Protein AF-A0A2W4J401-F1 (afdb_monomer_lite)

Sequence (185 aa):
MSTYTAEQIIRIGGKEWRKGDRHRVYINRHVLQRLLGLEIQYYHTGNIRHAELRGQHISNSEARRILGSEIFWEDGELHILTASHWHRQDIIDAINAAIAATEPQQGGDASDATEHGPVEQAAAPQQTATAEMAISRLVSLRQAGRTAREIAAMIGCAVSTVYRWLRGQHRPSARYAAIITAITA

pLDDT: mean 82.27, std 16.89, range [32.91, 95.81]

Structure (mmCIF, N/CA/C/O backbone):
data_AF-A0A2W4J401-F1
#
_entry.id   AF-A0A2W4J401-F1
#
loop_
_atom_site.group_PDB
_atom_site.id
_atom_site.type_symbol
_atom_site.label_atom_id
_atom_site.label_alt_id
_atom_site.label_comp_id
_atom_site.label_asym_id
_atom_site.label_entity_id
_atom_site.label_seq_id
_atom_site.pdbx_PDB_ins_code
_atom_site.Cartn_x
_atom_site.Cartn_y
_atom_site.Cartn_z
_atom_site.occupancy
_atom_site.B_iso_or_equiv
_atom_site.auth_seq_id
_atom_site.auth_comp_id
_atom_site.auth_asym_id
_atom_site.auth_atom_id
_atom_site.pdbx_PDB_model_num
ATOM 1 N N . MET A 1 1 ? 1.079 -7.558 18.193 1.00 46.69 1 MET A N 1
ATOM 2 C CA . MET A 1 1 ? 0.040 -7.260 17.188 1.00 46.69 1 MET A CA 1
ATOM 3 C C . MET A 1 1 ? -0.547 -5.923 17.579 1.00 46.69 1 MET A C 1
ATOM 5 O O . MET A 1 1 ? -0.832 -5.754 18.756 1.00 46.69 1 MET A O 1
ATOM 9 N N . SER A 1 2 ? -0.603 -4.958 16.663 1.00 59.44 2 SER A N 1
ATOM 10 C CA . SER A 1 2 ? -1.240 -3.671 16.948 1.00 59.44 2 SER A CA 1
ATOM 11 C C . SER A 1 2 ? -2.741 -3.908 17.060 1.00 59.44 2 SER A C 1
ATOM 13 O O . SER A 1 2 ? -3.359 -4.339 16.090 1.00 59.44 2 SER A O 1
ATOM 15 N N . THR A 1 3 ? -3.298 -3.713 18.249 1.00 81.50 3 THR A N 1
ATOM 16 C CA . THR A 1 3 ? -4.739 -3.813 18.479 1.00 81.50 3 THR A CA 1
ATOM 17 C C . THR A 1 3 ? -5.378 -2.510 18.013 1.00 81.50 3 THR A C 1
ATOM 19 O O . THR A 1 3 ? -4.980 -1.442 18.474 1.00 81.50 3 THR A O 1
ATOM 22 N N . TYR A 1 4 ? -6.341 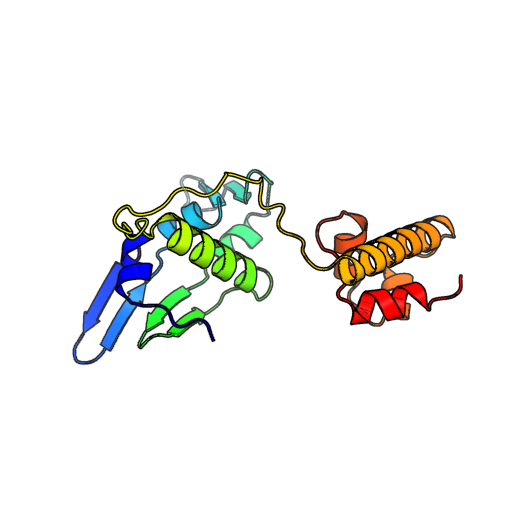-2.590 17.098 1.00 87.56 4 TYR A N 1
ATOM 23 C CA . TYR A 1 4 ? -7.078 -1.426 16.597 1.00 87.56 4 TYR A CA 1
ATOM 24 C C . TYR A 1 4 ? -8.493 -1.431 17.172 1.00 87.56 4 TYR A C 1
ATOM 26 O O . TYR A 1 4 ? -9.079 -2.503 17.337 1.00 87.56 4 TYR A O 1
ATOM 34 N N . THR A 1 5 ? -9.075 -0.261 17.433 1.00 91.44 5 THR A N 1
ATOM 35 C CA . THR A 1 5 ? -10.500 -0.152 17.786 1.00 91.44 5 THR A CA 1
ATOM 36 C C . THR A 1 5 ? -11.354 0.143 16.555 1.00 91.44 5 THR A C 1
ATOM 38 O O . THR A 1 5 ? -10.879 0.728 15.576 1.00 91.44 5 THR A O 1
ATOM 41 N N . ALA A 1 6 ? -12.637 -0.225 16.601 1.00 90.12 6 ALA A N 1
ATOM 42 C CA . ALA A 1 6 ? -13.584 0.093 15.534 1.00 90.12 6 ALA A CA 1
ATOM 43 C C . ALA A 1 6 ? -13.644 1.605 15.270 1.00 90.12 6 ALA A C 1
ATOM 45 O O . ALA A 1 6 ? -13.636 2.044 14.122 1.00 90.12 6 ALA A O 1
ATOM 46 N N . GLU A 1 7 ? -13.644 2.408 16.335 1.00 90.75 7 GLU A N 1
ATOM 47 C CA . GLU A 1 7 ? -13.746 3.866 16.282 1.00 90.75 7 GLU A CA 1
ATOM 48 C C . GLU A 1 7 ? -12.552 4.492 15.563 1.00 90.75 7 GLU A C 1
ATOM 50 O O . GLU A 1 7 ? -12.738 5.434 14.793 1.00 90.75 7 GLU A O 1
ATOM 55 N N . GLN A 1 8 ? -11.339 3.964 15.769 1.00 92.12 8 GLN A N 1
ATOM 56 C CA . GLN A 1 8 ? -10.145 4.417 15.049 1.00 92.12 8 GLN A CA 1
ATOM 57 C C . GLN A 1 8 ? -10.308 4.200 13.539 1.00 92.12 8 GLN A C 1
ATOM 59 O O . GLN A 1 8 ? -10.056 5.109 12.746 1.00 92.12 8 GLN A O 1
ATOM 64 N N . ILE A 1 9 ? -10.799 3.024 13.135 1.00 92.38 9 ILE A N 1
ATOM 65 C CA . ILE A 1 9 ? -10.999 2.690 11.719 1.00 92.38 9 ILE A CA 1
ATOM 66 C C . ILE A 1 9 ? -12.161 3.490 11.111 1.00 92.38 9 ILE A C 1
ATOM 68 O O . ILE A 1 9 ? -12.077 3.934 9.965 1.00 92.38 9 ILE A O 1
ATOM 72 N N . ILE A 1 10 ? -13.228 3.744 11.870 1.00 92.81 10 ILE A N 1
ATOM 73 C CA . ILE A 1 10 ? -14.333 4.614 11.441 1.00 92.81 10 ILE A CA 1
ATOM 74 C C . ILE A 1 10 ? -13.830 6.050 11.235 1.00 92.81 10 ILE A C 1
ATOM 76 O O . ILE A 1 10 ? -14.149 6.675 10.223 1.00 92.81 10 ILE A O 1
ATOM 80 N N . ARG A 1 11 ? -12.983 6.563 12.137 1.00 92.56 11 ARG A N 1
ATOM 81 C CA . ARG A 1 11 ? -12.471 7.942 12.090 1.00 92.56 11 ARG A CA 1
ATOM 82 C C . ARG A 1 11 ? -11.638 8.238 10.844 1.00 92.56 11 ARG A C 1
ATOM 84 O O . ARG A 1 11 ? -11.768 9.316 10.270 1.00 92.56 11 ARG A O 1
ATOM 91 N N . ILE A 1 12 ? -10.851 7.274 10.368 1.00 91.12 12 ILE A N 1
ATOM 92 C CA . ILE A 1 12 ? -10.093 7.410 9.109 1.00 91.12 12 ILE A CA 1
ATOM 93 C C . ILE A 1 12 ? -10.980 7.285 7.849 1.00 91.12 12 ILE A C 1
ATOM 95 O O . ILE A 1 12 ? -10.508 7.445 6.717 1.00 91.12 12 ILE A O 1
ATOM 99 N N . GLY A 1 13 ? -12.282 7.043 8.027 1.00 91.19 13 GLY A N 1
ATOM 100 C CA . GLY A 1 13 ? -13.291 6.963 6.971 1.00 91.19 13 GLY A CA 1
ATOM 101 C C . GLY A 1 13 ? -13.807 5.552 6.692 1.00 91.19 13 GLY A C 1
ATOM 102 O O . GLY A 1 13 ? -14.441 5.339 5.658 1.00 91.19 13 GLY A O 1
ATOM 103 N N . GLY A 1 14 ? -13.524 4.583 7.563 1.00 92.12 14 GLY A N 1
ATOM 104 C CA . GLY A 1 14 ? -14.064 3.233 7.464 1.00 92.12 14 GLY A CA 1
ATOM 105 C C . GLY A 1 14 ? -15.592 3.214 7.533 1.00 92.12 14 GLY A C 1
ATOM 106 O O . GLY A 1 14 ? -16.217 4.017 8.225 1.00 92.12 14 GLY A O 1
ATOM 107 N N . LYS A 1 15 ? -16.210 2.289 6.797 1.00 93.81 15 LYS A N 1
ATOM 108 C CA . LYS A 1 15 ? -17.660 2.092 6.791 1.00 93.81 15 LYS A CA 1
ATOM 109 C C . LYS A 1 15 ? -18.026 0.930 7.701 1.00 93.81 15 LYS A C 1
ATOM 111 O O . LYS A 1 15 ? -17.679 -0.215 7.412 1.00 93.81 15 LYS A O 1
ATOM 116 N N . GLU A 1 16 ? -18.748 1.242 8.767 1.00 94.94 16 GLU A N 1
ATOM 117 C CA . GLU A 1 16 ? -19.262 0.254 9.706 1.00 94.94 16 GLU A CA 1
ATOM 118 C C . GLU A 1 16 ? -20.328 -0.633 9.045 1.00 94.94 16 GLU A C 1
ATOM 120 O O . GLU A 1 16 ? -21.174 -0.185 8.263 1.00 94.94 16 GLU A O 1
ATOM 125 N N . TRP A 1 17 ? -20.274 -1.917 9.371 1.00 95.81 17 TRP A N 1
ATOM 126 C CA . TRP A 1 17 ? -21.255 -2.923 9.023 1.00 95.81 17 TRP A CA 1
ATOM 127 C C . TRP A 1 17 ? -21.518 -3.796 10.247 1.00 95.81 17 TRP A C 1
ATOM 129 O O . TRP A 1 17 ? -20.597 -4.362 10.839 1.00 95.81 17 TRP A O 1
ATOM 139 N N . ARG A 1 18 ? -22.793 -3.932 10.611 1.00 93.25 18 ARG A N 1
ATOM 140 C CA . ARG A 1 18 ? -23.232 -4.758 11.737 1.00 93.25 18 ARG A CA 1
ATOM 141 C C . ARG A 1 18 ? -24.335 -5.692 11.279 1.00 93.25 18 ARG A C 1
ATOM 143 O O . ARG A 1 18 ? -25.285 -5.257 10.626 1.00 93.25 18 ARG A O 1
ATOM 150 N N . LYS A 1 19 ? -24.214 -6.974 11.616 1.00 92.94 19 LYS A N 1
ATOM 151 C CA . LYS A 1 19 ? -25.266 -7.969 11.375 1.00 92.94 19 LYS A CA 1
ATOM 152 C C . LYS A 1 19 ? -25.170 -9.092 12.401 1.00 92.94 19 LYS A C 1
ATOM 154 O O . LYS A 1 19 ? -24.199 -9.847 12.394 1.00 92.94 19 LYS A O 1
ATOM 159 N N . GLY A 1 20 ? -26.208 -9.232 13.226 1.00 91.62 20 GLY A N 1
ATOM 160 C CA . GLY A 1 20 ? -26.191 -10.163 14.356 1.00 91.62 20 GLY A CA 1
ATOM 161 C C . GLY A 1 20 ? -25.026 -9.838 15.290 1.00 91.62 20 GLY A C 1
ATOM 162 O O . GLY A 1 20 ? -24.820 -8.670 15.612 1.00 91.62 20 GLY A O 1
ATOM 163 N N . ASP A 1 21 ? -24.230 -10.852 15.620 1.00 90.50 21 ASP A N 1
ATOM 164 C CA . ASP A 1 21 ? -23.070 -10.727 16.514 1.00 90.50 21 ASP A CA 1
ATOM 165 C C . ASP A 1 21 ? -21.792 -10.245 15.812 1.00 90.50 21 ASP A C 1
ATOM 167 O O . ASP A 1 21 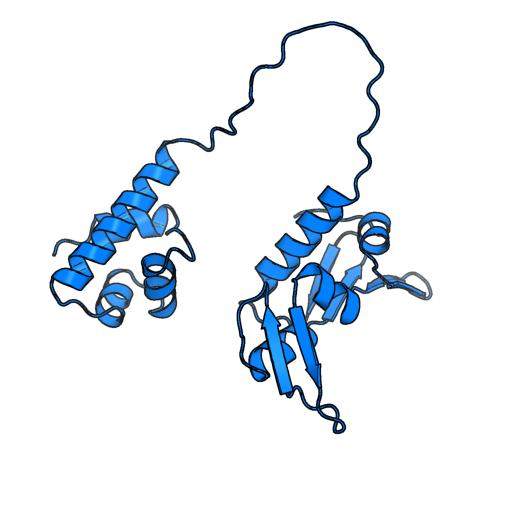? -20.756 -10.093 16.449 1.00 90.50 21 ASP A O 1
ATOM 171 N N . ARG A 1 22 ? -21.835 -10.003 14.493 1.00 89.25 22 ARG A N 1
ATOM 172 C CA . ARG A 1 22 ? -20.659 -9.553 13.739 1.00 89.25 22 ARG A CA 1
ATOM 173 C C . ARG A 1 22 ? -20.607 -8.040 13.633 1.00 89.25 22 ARG A C 1
ATOM 175 O O . ARG A 1 22 ? -21.570 -7.405 13.188 1.00 89.25 22 ARG A O 1
ATOM 182 N N . HIS A 1 23 ? -19.436 -7.493 13.938 1.00 92.94 23 HIS A N 1
ATOM 183 C CA . HIS A 1 23 ? -19.113 -6.085 13.785 1.00 92.94 23 HIS A CA 1
ATOM 184 C C . HIS A 1 23 ? -17.862 -5.938 12.917 1.00 92.94 23 HIS A C 1
ATOM 186 O O . HIS A 1 23 ? -16.770 -6.337 13.311 1.00 92.94 23 HIS A O 1
ATOM 192 N N . ARG A 1 24 ? -18.036 -5.368 11.720 1.00 94.62 24 ARG A N 1
ATOM 193 C CA . ARG A 1 24 ? -16.940 -5.113 10.783 1.00 94.62 24 ARG A CA 1
ATOM 194 C C . ARG A 1 24 ? -16.862 -3.648 10.414 1.00 94.62 24 ARG A C 1
ATOM 196 O O . ARG A 1 24 ? -17.891 -3.007 10.219 1.00 94.62 24 ARG A O 1
ATOM 203 N N . VAL A 1 25 ? -15.653 -3.145 10.204 1.00 95.19 25 VAL A N 1
ATOM 204 C CA . VAL A 1 25 ? -15.443 -1.811 9.630 1.00 95.19 25 VAL A CA 1
ATOM 205 C C . VAL A 1 25 ? -14.595 -1.939 8.373 1.00 95.19 25 VAL A C 1
ATOM 207 O O . VAL A 1 25 ? -13.419 -2.282 8.441 1.00 95.19 25 VAL A O 1
ATOM 210 N N . TYR A 1 26 ? -15.192 -1.677 7.211 1.00 94.12 26 TYR A N 1
ATOM 211 C CA . TYR A 1 26 ? -14.530 -1.818 5.913 1.00 94.12 26 TYR A CA 1
ATOM 212 C C . TYR A 1 26 ? -13.795 -0.541 5.511 1.00 94.12 26 TYR A C 1
ATOM 214 O O . TYR A 1 26 ? -14.365 0.553 5.535 1.00 94.12 26 TYR A O 1
ATOM 222 N N . ILE A 1 27 ? -12.560 -0.681 5.033 1.00 92.56 27 ILE A N 1
ATOM 223 C CA . ILE A 1 27 ? -11.825 0.410 4.390 1.00 92.56 27 ILE A CA 1
ATOM 224 C C . ILE A 1 27 ? -12.110 0.346 2.888 1.00 92.56 27 ILE A C 1
ATOM 226 O O . ILE A 1 27 ? -11.527 -0.437 2.141 1.00 92.56 27 ILE A O 1
ATOM 230 N N . ASN A 1 28 ? -13.052 1.178 2.440 1.00 90.06 28 ASN A N 1
ATOM 231 C CA . ASN A 1 28 ? -13.475 1.216 1.041 1.00 90.06 28 ASN A CA 1
ATOM 232 C C . ASN A 1 28 ? -12.371 1.746 0.113 1.00 90.06 28 ASN A C 1
ATOM 234 O O . ASN A 1 28 ? -11.509 2.527 0.515 1.00 90.06 28 ASN A O 1
ATOM 238 N N . ARG A 1 29 ? -12.475 1.415 -1.181 1.00 89.50 29 ARG A N 1
ATOM 239 C CA . ARG A 1 29 ? -11.501 1.797 -2.223 1.00 89.50 29 ARG A CA 1
ATOM 240 C C . ARG A 1 29 ? -11.136 3.281 -2.239 1.00 89.50 29 ARG A C 1
ATOM 242 O O . ARG A 1 29 ? -9.982 3.605 -2.484 1.00 89.50 29 ARG A O 1
ATOM 249 N N . HIS A 1 30 ? -12.096 4.179 -2.018 1.00 88.75 30 HIS A N 1
ATOM 250 C CA . HIS A 1 30 ? -11.842 5.626 -2.013 1.00 88.75 30 HIS A CA 1
ATOM 251 C C . HIS A 1 30 ? -11.045 6.076 -0.782 1.00 88.75 30 HIS A C 1
ATOM 253 O O . HIS A 1 30 ? -10.188 6.948 -0.884 1.00 88.75 30 HIS A O 1
ATOM 259 N N . VAL A 1 31 ? -11.292 5.445 0.369 1.00 91.31 31 VAL A N 1
ATOM 260 C CA . VAL A 1 31 ? -10.537 5.694 1.602 1.00 91.31 31 VAL A CA 1
ATOM 261 C C . VAL A 1 31 ? -9.114 5.193 1.417 1.00 91.31 31 VAL A C 1
ATOM 263 O O . VAL A 1 31 ? -8.177 5.951 1.630 1.00 91.31 31 VAL A O 1
ATOM 266 N N . LEU A 1 32 ? -8.958 3.964 0.918 1.00 89.44 32 LEU A N 1
ATOM 267 C CA . LEU A 1 32 ? -7.657 3.374 0.615 1.00 89.44 32 LEU A CA 1
ATOM 268 C C . LEU A 1 32 ? -6.843 4.230 -0.366 1.00 89.44 32 LEU A C 1
ATOM 270 O O . LEU A 1 32 ? -5.658 4.456 -0.138 1.00 89.44 32 LEU A O 1
ATOM 274 N N . GLN A 1 33 ? -7.484 4.735 -1.427 1.00 91.94 33 GLN A N 1
ATOM 275 C CA . GLN A 1 33 ? -6.844 5.631 -2.394 1.00 91.94 33 GLN A CA 1
ATOM 276 C C . GLN A 1 33 ? -6.269 6.871 -1.712 1.00 91.94 33 GLN A C 1
ATOM 278 O O . GLN A 1 33 ? -5.083 7.159 -1.847 1.00 91.94 33 GLN A O 1
ATOM 283 N N . ARG A 1 34 ? -7.087 7.553 -0.907 1.00 91.81 34 ARG A N 1
ATOM 284 C CA . ARG A 1 34 ? -6.669 8.741 -0.160 1.00 91.81 34 ARG A CA 1
ATOM 285 C C . ARG A 1 34 ? -5.546 8.438 0.836 1.00 91.81 34 ARG A C 1
ATOM 287 O O . ARG A 1 34 ? -4.589 9.197 0.895 1.00 91.81 34 ARG A O 1
ATOM 294 N N . LEU A 1 35 ? -5.643 7.338 1.585 1.00 89.69 35 LEU A N 1
ATOM 295 C CA . LEU A 1 35 ? -4.638 6.946 2.583 1.00 89.69 35 LEU A CA 1
ATOM 296 C C . LEU A 1 35 ? -3.270 6.664 1.955 1.00 89.69 35 LEU A C 1
ATOM 298 O O . LEU A 1 35 ? -2.239 7.040 2.502 1.00 89.69 35 LEU A O 1
ATOM 302 N N . LEU A 1 36 ? -3.257 6.006 0.797 1.00 88.75 36 LEU A N 1
ATOM 303 C CA . LEU A 1 36 ? -2.020 5.664 0.101 1.00 88.75 36 LEU A CA 1
ATOM 304 C C . LEU A 1 36 ? -1.475 6.801 -0.772 1.00 88.75 36 LEU A C 1
ATOM 306 O O . LEU A 1 36 ? -0.345 6.691 -1.249 1.00 88.75 36 LEU A O 1
ATOM 310 N N . GLY A 1 37 ? -2.254 7.862 -1.002 1.00 91.19 37 GLY A N 1
ATOM 311 C CA . GLY A 1 37 ? -1.960 8.854 -2.037 1.00 9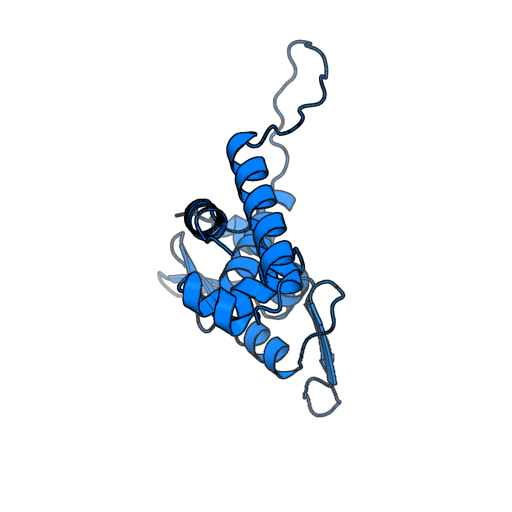1.19 37 GLY A CA 1
ATOM 312 C C . GLY A 1 37 ? -2.002 8.236 -3.438 1.00 91.19 37 GLY A C 1
ATOM 313 O O . GLY A 1 37 ? -1.149 8.534 -4.269 1.00 91.19 37 GLY A O 1
ATOM 314 N N . LEU A 1 38 ? -2.924 7.297 -3.661 1.00 92.31 38 LEU A N 1
ATOM 315 C CA . LEU A 1 38 ? -3.145 6.637 -4.940 1.00 92.31 38 LEU A CA 1
ATOM 316 C C . LEU A 1 38 ? -4.172 7.433 -5.746 1.00 92.31 38 LEU A C 1
ATOM 318 O O . LEU A 1 38 ? -5.361 7.443 -5.424 1.00 92.31 38 LEU A O 1
ATOM 322 N N . GLU A 1 39 ? -3.705 8.055 -6.817 1.00 93.75 39 GLU A N 1
ATOM 323 C CA . GLU A 1 39 ? -4.522 8.776 -7.781 1.00 93.75 39 GLU A CA 1
ATOM 324 C C . GLU A 1 39 ? -4.752 7.914 -9.015 1.00 93.75 39 GLU A C 1
ATOM 326 O O . GLU A 1 39 ? -3.827 7.313 -9.565 1.00 93.75 39 GLU A O 1
ATOM 331 N N . ILE A 1 40 ? -6.006 7.826 -9.454 1.00 94.81 40 ILE A N 1
ATOM 332 C CA . ILE A 1 40 ? -6.399 6.978 -10.575 1.00 94.81 40 ILE A CA 1
ATOM 333 C C . ILE A 1 40 ? -7.349 7.750 -11.467 1.00 94.81 40 ILE A C 1
ATOM 335 O O . ILE A 1 40 ? -8.332 8.330 -11.007 1.00 94.81 40 ILE A O 1
ATOM 339 N N . GLN A 1 41 ? -7.091 7.689 -12.766 1.00 93.38 41 GLN A N 1
ATOM 340 C CA . GLN A 1 41 ? -8.020 8.174 -13.772 1.00 93.38 41 GLN A CA 1
ATOM 341 C C . GLN A 1 41 ? -8.535 7.006 -14.601 1.00 93.38 41 GLN A C 1
ATOM 343 O O . GLN A 1 41 ? -7.799 6.065 -14.916 1.00 93.38 41 GLN A O 1
ATOM 348 N N . TYR A 1 42 ? -9.794 7.101 -15.012 1.00 94.75 42 TYR A N 1
ATOM 349 C CA . TYR A 1 42 ? -10.462 6.076 -15.801 1.00 94.75 42 TYR A CA 1
ATOM 350 C C . TYR A 1 42 ? -10.777 6.581 -17.208 1.00 94.75 42 TYR A C 1
ATOM 352 O O . TYR A 1 42 ? -11.009 7.768 -17.437 1.00 94.75 42 TYR A O 1
ATOM 360 N N . TYR A 1 43 ? -10.802 5.660 -18.163 1.00 92.38 43 TYR A N 1
ATOM 361 C CA . TYR A 1 43 ? -11.547 5.833 -19.402 1.00 92.38 43 TYR A CA 1
ATOM 362 C C . TYR A 1 43 ? -13.053 5.751 -19.122 1.00 92.38 43 TYR A C 1
ATOM 364 O O . TYR A 1 43 ? -13.480 5.158 -18.132 1.00 92.38 43 TYR A O 1
ATOM 372 N N . HIS A 1 44 ? -13.870 6.230 -20.061 1.00 90.19 44 HIS A N 1
ATOM 373 C CA . HIS A 1 44 ? -15.333 6.075 -20.028 1.00 90.19 44 HIS A CA 1
ATOM 374 C C . HIS A 1 44 ? -15.791 4.604 -19.965 1.00 90.19 44 HIS A C 1
ATOM 376 O O . HIS A 1 44 ? -16.903 4.317 -19.544 1.00 90.19 44 HIS A O 1
ATOM 382 N N . THR A 1 45 ? -14.921 3.665 -20.346 1.00 91.81 45 THR A N 1
ATOM 383 C CA . THR A 1 45 ? -15.155 2.215 -20.270 1.00 91.81 45 THR A CA 1
ATOM 384 C C . THR A 1 45 ? -14.914 1.620 -18.877 1.00 91.81 45 THR A C 1
ATOM 386 O O . THR A 1 45 ? -15.071 0.417 -18.698 1.00 91.81 45 THR A O 1
ATOM 389 N N . GLY A 1 46 ? -14.480 2.419 -17.894 1.00 87.88 46 GLY A N 1
ATOM 390 C CA . GLY A 1 46 ? -14.136 1.951 -16.546 1.00 87.88 46 GLY A CA 1
ATOM 391 C C . GLY A 1 46 ? -12.738 1.332 -16.427 1.00 87.88 46 GLY A C 1
ATOM 392 O O . GLY A 1 46 ? -12.330 0.919 -15.343 1.00 87.88 46 GLY A O 1
ATOM 393 N N . ASN A 1 47 ? -11.963 1.293 -17.515 1.00 91.69 47 ASN A N 1
ATOM 394 C CA . ASN A 1 47 ? -10.558 0.893 -17.465 1.00 91.69 47 ASN A CA 1
ATOM 395 C C . ASN A 1 47 ? -9.675 2.020 -16.927 1.00 91.69 47 ASN A C 1
ATOM 397 O O . ASN A 1 47 ? -9.871 3.180 -17.278 1.00 91.69 47 ASN A O 1
ATOM 401 N N . ILE A 1 48 ? -8.668 1.673 -16.120 1.00 94.00 48 ILE A N 1
ATOM 402 C CA . ILE A 1 48 ? -7.664 2.633 -15.647 1.00 94.00 48 ILE A CA 1
ATOM 403 C C . ILE A 1 48 ? -6.851 3.121 -16.848 1.00 94.00 48 ILE A C 1
ATOM 405 O O . ILE A 1 48 ? -6.303 2.303 -17.592 1.00 94.00 48 ILE A O 1
ATOM 409 N N . ARG A 1 49 ? -6.789 4.443 -17.023 1.00 95.44 49 ARG A N 1
ATOM 410 C CA . ARG A 1 49 ? -5.973 5.107 -18.048 1.00 95.44 49 ARG A CA 1
ATOM 411 C C . ARG A 1 49 ? -4.660 5.651 -17.499 1.00 95.44 49 ARG A C 1
ATOM 413 O O . ARG A 1 49 ? -3.693 5.722 -18.243 1.00 95.44 49 ARG A O 1
ATOM 420 N N . HIS A 1 50 ? -4.649 6.026 -16.222 1.00 93.62 50 HIS A N 1
ATOM 421 C CA . HIS A 1 50 ? -3.515 6.649 -15.545 1.00 93.62 50 HIS A CA 1
ATOM 422 C C . HIS A 1 50 ? -3.546 6.294 -14.063 1.00 93.62 50 HIS A C 1
ATOM 424 O O . HIS A 1 50 ? -4.634 6.266 -13.477 1.00 93.62 50 HIS A O 1
ATOM 430 N N . ALA A 1 51 ? -2.380 6.041 -13.475 1.00 95.06 51 ALA A N 1
ATOM 431 C CA . ALA A 1 51 ? -2.252 5.762 -12.054 1.00 95.06 51 ALA A CA 1
ATOM 432 C C . ALA A 1 51 ? -0.943 6.313 -11.476 1.00 95.06 51 ALA A C 1
ATOM 434 O O . ALA A 1 51 ? 0.144 6.065 -12.002 1.00 95.06 51 ALA A O 1
ATOM 435 N N . GLU A 1 52 ? -1.059 6.995 -10.344 1.00 95.69 52 GLU A N 1
ATOM 436 C CA . GLU A 1 52 ? 0.064 7.515 -9.570 1.00 95.69 52 GLU A CA 1
ATOM 437 C C . GLU A 1 52 ? -0.072 7.109 -8.110 1.00 95.69 52 GLU A C 1
ATOM 439 O O . GLU A 1 52 ? -1.152 7.171 -7.536 1.00 95.69 52 GLU A O 1
ATOM 444 N N . LEU A 1 53 ? 1.031 6.698 -7.497 1.00 90.94 53 LEU A N 1
ATOM 445 C CA . LEU A 1 53 ? 1.117 6.396 -6.078 1.00 90.94 53 LEU A CA 1
ATOM 446 C C . LEU A 1 53 ? 2.118 7.359 -5.448 1.00 90.94 53 LEU A C 1
ATOM 448 O O . LEU A 1 53 ? 3.304 7.315 -5.775 1.00 90.94 53 LEU A O 1
ATOM 452 N N . ARG A 1 54 ? 1.643 8.233 -4.555 1.00 90.31 54 ARG A N 1
ATOM 453 C CA . ARG A 1 54 ? 2.451 9.277 -3.898 1.00 90.31 54 ARG A CA 1
ATOM 454 C C . ARG A 1 54 ? 3.193 10.158 -4.918 1.00 90.31 54 ARG A C 1
ATOM 456 O O . ARG A 1 54 ? 4.380 10.434 -4.763 1.00 90.31 54 ARG A O 1
ATOM 463 N N . GLY A 1 55 ? 2.505 10.529 -6.001 1.00 89.81 55 GLY A N 1
ATOM 464 C CA . GLY A 1 55 ? 3.058 11.320 -7.109 1.00 89.81 55 GLY A CA 1
ATOM 465 C C . GLY A 1 55 ? 4.035 10.570 -8.023 1.00 89.81 55 GLY A C 1
ATOM 466 O O . GLY A 1 55 ? 4.639 11.175 -8.904 1.00 89.81 55 GLY A O 1
ATOM 467 N N . GLN A 1 56 ? 4.228 9.259 -7.831 1.00 89.44 56 GLN A N 1
ATOM 468 C CA . GLN A 1 56 ? 5.035 8.431 -8.727 1.00 89.44 56 GLN A CA 1
ATOM 469 C C . GLN A 1 56 ? 4.143 7.610 -9.648 1.00 89.44 56 GLN A C 1
ATOM 471 O O . GLN A 1 56 ? 3.263 6.882 -9.191 1.00 89.44 56 GLN A O 1
ATOM 476 N N . HIS A 1 57 ? 4.410 7.670 -10.950 1.00 93.69 57 HIS A N 1
ATOM 477 C CA . HIS A 1 57 ? 3.686 6.871 -11.931 1.00 93.69 57 HIS A CA 1
ATOM 478 C C . HIS A 1 57 ? 3.864 5.364 -11.673 1.00 93.69 57 HIS A C 1
ATOM 480 O O . HIS A 1 57 ? 4.988 4.858 -11.598 1.00 93.69 57 HIS A O 1
ATOM 486 N N . ILE A 1 58 ? 2.747 4.637 -11.594 1.00 91.94 58 ILE A N 1
ATOM 487 C CA . ILE A 1 58 ? 2.709 3.176 -11.459 1.00 91.94 58 ILE A CA 1
ATOM 488 C C . ILE A 1 58 ? 1.949 2.547 -12.627 1.00 91.94 58 ILE A C 1
ATOM 490 O O . ILE A 1 58 ? 1.165 3.194 -13.312 1.00 91.94 58 ILE A O 1
ATOM 494 N N . SER A 1 59 ? 2.154 1.249 -12.864 1.00 92.88 59 SER A N 1
ATOM 495 C CA . SER A 1 59 ? 1.393 0.567 -13.916 1.00 92.88 59 SER A CA 1
ATOM 496 C C . SER A 1 59 ? -0.086 0.409 -13.535 1.00 92.88 59 SER A C 1
ATOM 498 O O . SER A 1 59 ? -0.422 0.151 -12.378 1.00 92.88 59 SER A O 1
ATOM 500 N N . ASN A 1 60 ? -0.975 0.444 -14.531 1.00 92.62 60 ASN A N 1
ATOM 501 C CA . ASN A 1 60 ? -2.416 0.238 -14.328 1.00 92.62 60 ASN A CA 1
ATOM 502 C C . ASN A 1 60 ? -2.731 -1.127 -13.685 1.00 92.62 60 ASN A C 1
ATOM 504 O O . ASN A 1 60 ? -3.696 -1.262 -12.933 1.00 92.62 60 ASN A O 1
ATOM 508 N N . SER A 1 61 ? -1.911 -2.146 -13.955 1.00 89.69 61 SER A N 1
ATOM 509 C CA . SER A 1 61 ? -2.034 -3.468 -13.331 1.00 89.69 61 SER A CA 1
ATOM 510 C C . SER A 1 61 ? -1.674 -3.444 -11.844 1.00 89.69 61 SER A C 1
ATOM 512 O O . SER A 1 61 ? -2.361 -4.091 -11.056 1.00 89.69 61 SER A O 1
ATOM 514 N N . GLU A 1 62 ? -0.656 -2.672 -11.449 1.00 88.81 62 GLU A N 1
ATOM 515 C CA . GLU A 1 62 ? -0.329 -2.459 -10.030 1.00 88.81 62 GLU A CA 1
ATOM 516 C C . GLU A 1 62 ? -1.462 -1.714 -9.321 1.00 88.81 62 GLU A C 1
ATOM 518 O O . GLU A 1 62 ? -1.924 -2.151 -8.269 1.00 88.81 62 GLU A O 1
ATOM 523 N N . ALA A 1 63 ? -1.999 -0.658 -9.937 1.00 91.00 63 ALA A N 1
ATOM 524 C CA . ALA A 1 63 ? -3.130 0.080 -9.382 1.00 91.00 63 ALA A CA 1
ATOM 525 C C . ALA A 1 63 ? -4.355 -0.826 -9.155 1.00 91.00 63 ALA A C 1
ATOM 527 O O . ALA A 1 63 ? -4.966 -0.788 -8.087 1.00 91.00 63 ALA A O 1
ATOM 528 N N . ARG A 1 64 ? -4.680 -1.713 -10.113 1.00 90.19 64 ARG A N 1
ATOM 529 C CA . ARG A 1 64 ? -5.748 -2.716 -9.931 1.00 90.19 64 ARG A CA 1
ATOM 530 C C . ARG A 1 64 ? -5.465 -3.673 -8.772 1.00 90.19 64 ARG A C 1
ATOM 532 O O . ARG A 1 64 ? -6.401 -4.018 -8.059 1.00 90.19 64 ARG A O 1
ATOM 539 N N . ARG A 1 65 ? -4.212 -4.101 -8.576 1.00 89.12 65 ARG A N 1
ATOM 540 C CA . ARG A 1 65 ? -3.832 -4.975 -7.450 1.00 89.12 65 ARG A CA 1
ATOM 541 C C . ARG A 1 65 ? -4.050 -4.280 -6.110 1.00 89.12 65 ARG A C 1
ATOM 543 O O . ARG A 1 65 ? -4.599 -4.898 -5.207 1.00 89.12 65 ARG A O 1
ATOM 550 N N . ILE A 1 66 ? -3.690 -3.002 -6.001 1.00 89.06 66 ILE A N 1
ATOM 551 C CA . ILE A 1 66 ? -3.935 -2.216 -4.785 1.00 89.06 66 ILE A CA 1
ATOM 552 C C . ILE A 1 66 ? -5.444 -2.082 -4.538 1.00 89.06 66 ILE A C 1
ATOM 554 O O . ILE A 1 66 ? -5.918 -2.443 -3.463 1.00 89.06 66 ILE A O 1
ATOM 558 N N . LEU A 1 67 ? -6.214 -1.655 -5.546 1.00 88.38 67 LEU A N 1
ATOM 559 C CA . LEU A 1 67 ? -7.672 -1.481 -5.448 1.00 88.38 67 LEU A CA 1
ATOM 560 C C . LEU A 1 67 ? -8.458 -2.775 -5.190 1.00 88.38 67 LEU A C 1
ATOM 562 O O . LEU A 1 67 ? -9.601 -2.719 -4.730 1.00 88.38 67 LEU A O 1
ATOM 566 N N . GLY A 1 68 ? -7.885 -3.919 -5.560 1.00 87.25 68 GLY A N 1
ATOM 567 C CA . GLY A 1 68 ? -8.455 -5.243 -5.332 1.00 87.25 68 GLY A CA 1
ATOM 568 C C . GLY A 1 68 ? -8.239 -5.775 -3.915 1.00 87.25 68 GLY A C 1
ATOM 569 O O . GLY A 1 68 ? -8.753 -6.849 -3.611 1.00 87.25 68 GLY A O 1
ATOM 570 N N . SER A 1 69 ? -7.493 -5.053 -3.073 1.00 88.31 69 SER A N 1
ATOM 571 C CA . SER A 1 69 ? -7.280 -5.415 -1.671 1.00 88.31 69 SER A CA 1
ATOM 572 C C . SER A 1 69 ? -8.574 -5.223 -0.890 1.00 88.31 69 SER A C 1
ATOM 574 O O . SER A 1 69 ? -9.144 -4.130 -0.883 1.00 88.31 69 SER A O 1
ATOM 576 N N . GLU A 1 70 ? -9.032 -6.274 -0.223 1.00 89.12 70 GLU A N 1
ATOM 577 C CA . GLU A 1 70 ? -10.172 -6.199 0.682 1.00 89.12 70 GLU A CA 1
ATOM 578 C C . GLU A 1 70 ? -9.657 -6.010 2.108 1.00 89.12 70 GLU A C 1
ATOM 580 O O . GLU A 1 70 ? -8.918 -6.839 2.636 1.00 89.12 70 GLU A O 1
ATOM 585 N N . ILE A 1 71 ? -10.008 -4.876 2.712 1.00 92.19 71 ILE A N 1
ATOM 586 C CA . ILE A 1 71 ? -9.487 -4.472 4.014 1.00 92.19 71 ILE A CA 1
ATOM 587 C C . ILE A 1 71 ? -10.659 -4.210 4.946 1.00 92.19 71 ILE A C 1
ATOM 589 O O . ILE A 1 71 ? -11.523 -3.376 4.653 1.00 92.19 71 ILE A O 1
ATOM 593 N N . PHE A 1 72 ? -10.674 -4.901 6.077 1.00 92.81 72 PHE A N 1
ATOM 594 C CA . PHE A 1 72 ? -11.674 -4.695 7.111 1.00 92.81 72 PHE A CA 1
ATOM 595 C C . PHE A 1 72 ? -11.104 -4.961 8.495 1.00 92.81 72 PHE A C 1
ATOM 597 O O . PHE A 1 72 ? -10.180 -5.747 8.673 1.00 92.81 72 PHE A O 1
ATOM 604 N N . TRP A 1 73 ? -11.681 -4.292 9.475 1.00 94.38 73 TRP A N 1
ATOM 605 C CA . TRP A 1 73 ? -11.488 -4.586 10.882 1.00 94.38 73 TRP A CA 1
ATOM 606 C C . TRP A 1 73 ? -12.609 -5.503 11.374 1.00 94.38 73 TRP A C 1
ATOM 608 O O . TRP A 1 73 ? -13.757 -5.306 10.969 1.00 94.38 73 TRP A O 1
ATOM 618 N N . GLU A 1 74 ? -12.283 -6.484 12.213 1.00 92.56 74 GLU A N 1
ATOM 619 C CA . GLU A 1 74 ? -13.224 -7.369 12.917 1.00 92.56 74 GLU A CA 1
ATOM 620 C C . GLU A 1 74 ? -12.589 -7.773 14.261 1.00 92.56 74 GLU A C 1
ATOM 622 O O . GLU A 1 74 ? -11.411 -8.110 14.307 1.00 92.56 74 GLU A O 1
ATOM 627 N N . ASP A 1 75 ? -13.342 -7.684 15.361 1.00 87.38 75 ASP A N 1
ATOM 628 C CA . ASP A 1 75 ? -12.952 -8.170 16.699 1.00 87.38 75 ASP A CA 1
ATOM 629 C C . ASP A 1 75 ? -11.557 -7.738 17.207 1.00 87.38 75 ASP A C 1
ATOM 631 O O . ASP A 1 75 ? -10.851 -8.483 17.884 1.00 87.38 75 ASP A O 1
ATOM 635 N N . GLY A 1 76 ? -11.157 -6.496 16.915 1.00 86.44 76 GLY A N 1
ATOM 636 C CA . GLY A 1 76 ? -9.875 -5.926 17.354 1.00 86.44 76 GLY A CA 1
ATOM 637 C C . GLY A 1 76 ? -8.711 -6.171 16.390 1.00 86.44 76 GLY A C 1
ATOM 638 O O . GLY A 1 76 ? -7.634 -5.591 16.567 1.00 86.44 76 GLY A O 1
ATOM 639 N N . GLU A 1 77 ? -8.929 -6.965 15.342 1.00 88.44 77 GLU A N 1
ATOM 640 C CA . GLU A 1 77 ? -7.927 -7.317 14.346 1.00 88.44 77 GLU A CA 1
ATOM 641 C C . GLU A 1 77 ? -8.191 -6.643 12.996 1.00 88.44 77 GLU A C 1
ATOM 643 O O . GLU A 1 77 ? -9.325 -6.464 12.547 1.00 88.44 77 GLU A O 1
ATOM 648 N N . LEU A 1 78 ? -7.103 -6.264 12.321 1.00 90.06 78 LEU A N 1
ATOM 649 C CA . LEU A 1 78 ? -7.151 -5.749 10.958 1.00 90.06 78 LEU A CA 1
ATOM 650 C C . LEU A 1 78 ? -6.876 -6.881 9.966 1.00 90.06 78 LEU A C 1
ATOM 652 O O . LEU A 1 78 ? -5.763 -7.407 9.872 1.00 90.06 78 LEU A O 1
ATOM 656 N N . HIS A 1 79 ? -7.879 -7.196 9.160 1.00 89.44 79 HIS A N 1
A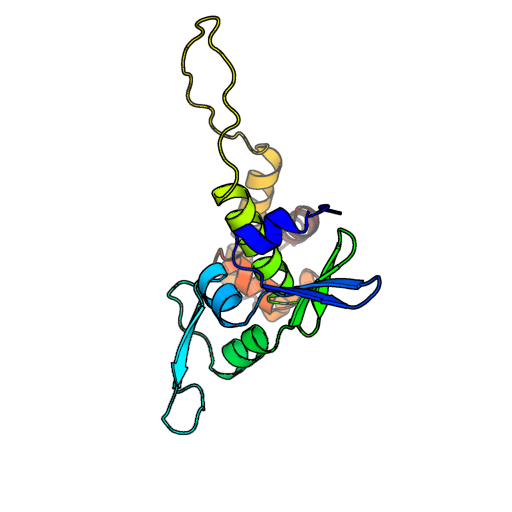TOM 657 C CA . HIS A 1 79 ? -7.791 -8.157 8.077 1.00 89.44 79 HIS A CA 1
ATOM 658 C C . HIS A 1 79 ? -7.483 -7.436 6.768 1.00 89.44 79 HIS A C 1
ATOM 660 O O . HIS A 1 79 ? -8.198 -6.535 6.332 1.00 89.44 79 HIS A O 1
ATOM 666 N N . ILE A 1 80 ? -6.401 -7.864 6.121 1.00 89.12 80 ILE A N 1
ATOM 667 C CA . ILE A 1 80 ? -6.015 -7.423 4.783 1.00 89.12 80 ILE A CA 1
ATOM 668 C C . ILE A 1 80 ? -6.002 -8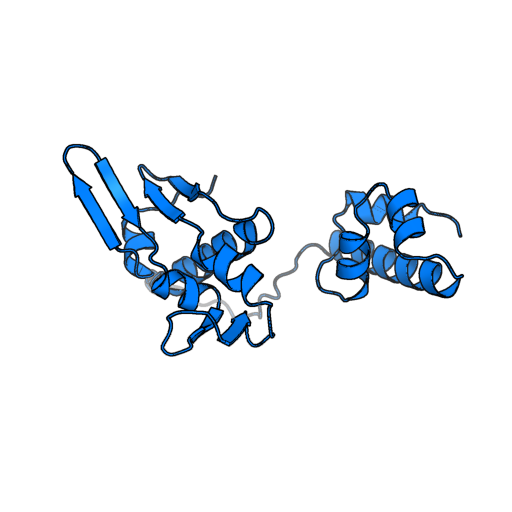.673 3.911 1.00 89.12 80 ILE A C 1
ATOM 670 O O . ILE A 1 80 ? -5.034 -9.438 3.914 1.00 89.12 80 ILE A O 1
ATOM 674 N N . LEU A 1 81 ? -7.105 -8.898 3.209 1.00 83.06 81 LEU A N 1
ATOM 675 C CA . LEU A 1 81 ? -7.247 -9.969 2.236 1.00 83.06 81 LEU A CA 1
ATOM 676 C C . LEU A 1 81 ? -6.812 -9.466 0.864 1.00 83.06 81 LEU A C 1
ATOM 678 O O . LEU A 1 81 ? -6.832 -8.264 0.601 1.00 83.06 81 LEU A O 1
ATOM 682 N N . THR A 1 82 ? -6.391 -10.406 0.012 1.00 75.62 82 THR A N 1
ATOM 683 C CA . THR A 1 82 ? -6.069 -10.213 -1.420 1.00 75.62 82 THR A CA 1
ATOM 684 C C . THR A 1 82 ? -5.008 -9.160 -1.757 1.00 75.62 82 THR A C 1
ATOM 686 O O . THR A 1 82 ? -4.581 -9.083 -2.911 1.00 75.62 82 THR A O 1
ATOM 689 N N . ALA A 1 83 ? -4.510 -8.407 -0.775 1.00 71.44 83 ALA A N 1
ATOM 690 C CA . ALA A 1 83 ? -3.418 -7.481 -0.967 1.00 71.44 83 ALA A CA 1
ATOM 691 C C . ALA A 1 83 ? -2.165 -8.258 -1.342 1.00 71.44 83 ALA A C 1
ATOM 693 O O . ALA A 1 83 ? -1.734 -9.196 -0.665 1.00 71.44 83 ALA A O 1
ATOM 694 N N . SER A 1 84 ? -1.544 -7.809 -2.425 1.00 68.88 84 SER A N 1
ATOM 695 C CA . SER A 1 84 ? -0.193 -8.217 -2.750 1.00 68.88 84 SER A CA 1
ATOM 696 C C . SER A 1 84 ? 0.713 -7.969 -1.542 1.00 68.88 84 SER A C 1
ATOM 698 O O . SER A 1 84 ? 0.687 -6.881 -0.960 1.00 68.88 84 SER A O 1
ATOM 700 N N . HIS A 1 85 ? 1.544 -8.951 -1.180 1.00 67.44 85 HIS A N 1
ATOM 701 C CA . HIS A 1 85 ? 2.487 -8.814 -0.064 1.00 67.44 85 HIS A CA 1
ATOM 702 C C . HIS A 1 85 ? 3.391 -7.575 -0.205 1.00 67.44 85 HIS A C 1
ATOM 704 O O . HIS A 1 85 ? 3.850 -7.044 0.800 1.00 67.44 85 HIS A O 1
ATOM 710 N N . TRP A 1 86 ? 3.591 -7.086 -1.436 1.00 67.94 86 TRP A N 1
ATOM 711 C CA . TRP A 1 86 ? 4.327 -5.861 -1.749 1.00 67.94 86 TRP A CA 1
ATOM 712 C C . TRP A 1 86 ? 3.698 -4.586 -1.178 1.00 67.94 86 TRP A C 1
ATOM 714 O O . TRP A 1 86 ? 4.439 -3.699 -0.784 1.00 67.94 86 TRP A O 1
ATOM 724 N N . HIS A 1 87 ? 2.367 -4.502 -1.110 1.00 81.50 87 HIS A N 1
ATOM 725 C CA . HIS A 1 87 ? 1.652 -3.309 -0.634 1.00 81.50 87 HIS A CA 1
ATOM 726 C C . HIS A 1 87 ? 1.064 -3.481 0.759 1.00 81.50 87 HIS A C 1
ATOM 728 O O . HIS A 1 87 ? 0.604 -2.513 1.353 1.00 81.50 87 HIS A O 1
ATOM 734 N N . ARG A 1 88 ? 1.074 -4.703 1.302 1.00 83.81 88 ARG A N 1
ATOM 735 C CA . ARG A 1 88 ? 0.508 -4.978 2.623 1.00 83.81 88 ARG A CA 1
ATOM 736 C C . ARG A 1 88 ? 1.111 -4.075 3.699 1.00 83.81 88 ARG A C 1
ATOM 738 O O . ARG A 1 88 ? 0.363 -3.537 4.505 1.00 83.81 88 ARG A O 1
ATOM 745 N N . GLN A 1 89 ? 2.432 -3.893 3.690 1.00 85.25 89 GLN A N 1
ATOM 746 C CA . GLN A 1 89 ? 3.091 -3.026 4.665 1.00 85.25 89 GLN A CA 1
ATOM 747 C C . GLN A 1 89 ? 2.746 -1.552 4.433 1.00 85.25 89 GLN A C 1
ATOM 749 O O . GLN A 1 89 ? 2.358 -0.884 5.379 1.00 85.25 89 GLN A O 1
ATOM 754 N N . ASP A 1 90 ? 2.769 -1.075 3.183 1.00 86.56 90 ASP A N 1
ATOM 755 C CA . ASP A 1 90 ? 2.385 0.307 2.858 1.00 86.56 90 ASP A CA 1
ATOM 756 C C . ASP A 1 90 ? 0.955 0.637 3.309 1.00 86.56 90 ASP A C 1
ATOM 758 O O . ASP A 1 90 ? 0.686 1.748 3.760 1.00 86.56 90 ASP A O 1
ATOM 762 N N . ILE A 1 91 ? 0.038 -0.329 3.189 1.00 86.88 91 ILE A N 1
ATOM 763 C CA . ILE A 1 91 ? -1.349 -0.213 3.651 1.00 86.88 91 ILE A CA 1
ATOM 764 C C . ILE A 1 91 ? -1.393 -0.091 5.176 1.00 86.88 91 ILE A C 1
ATOM 766 O O . ILE A 1 91 ? -2.070 0.795 5.690 1.00 86.88 91 ILE A O 1
ATOM 770 N N . ILE A 1 92 ? -0.670 -0.953 5.895 1.00 89.38 92 ILE A N 1
ATOM 771 C CA . ILE A 1 92 ? -0.591 -0.908 7.363 1.00 89.38 92 ILE A CA 1
ATOM 772 C C . ILE A 1 92 ? 0.000 0.427 7.822 1.00 89.38 92 ILE A C 1
ATOM 774 O O . ILE A 1 92 ? -0.564 1.076 8.699 1.00 89.38 92 ILE A O 1
ATOM 778 N N . ASP A 1 93 ? 1.095 0.864 7.205 1.00 89.94 93 ASP A N 1
ATOM 779 C CA . ASP A 1 93 ? 1.778 2.109 7.550 1.00 89.94 93 ASP A CA 1
ATOM 780 C C . ASP A 1 93 ? 0.878 3.322 7.289 1.00 89.94 93 ASP A C 1
ATOM 782 O O . ASP A 1 93 ? 0.780 4.208 8.135 1.00 89.94 93 ASP A O 1
ATOM 786 N N . ALA A 1 94 ? 0.156 3.339 6.165 1.00 89.38 94 ALA A N 1
ATOM 787 C CA . ALA A 1 94 ? -0.796 4.400 5.850 1.00 89.38 94 ALA A CA 1
ATOM 788 C C . ALA A 1 94 ? -1.983 4.439 6.826 1.00 89.38 94 ALA A C 1
ATOM 790 O O . ALA A 1 94 ? -2.425 5.520 7.214 1.00 89.38 94 ALA A O 1
ATOM 791 N N . ILE A 1 95 ? -2.487 3.276 7.254 1.00 89.31 95 ILE A N 1
ATOM 792 C CA . ILE A 1 95 ? -3.545 3.186 8.270 1.00 89.31 95 ILE A CA 1
ATOM 793 C C . ILE A 1 95 ? -3.028 3.697 9.618 1.00 89.31 95 ILE A C 1
ATOM 795 O O . ILE A 1 95 ? -3.678 4.540 10.230 1.00 89.31 95 ILE A O 1
ATOM 799 N N . ASN A 1 96 ? -1.845 3.256 10.051 1.00 89.88 96 ASN A N 1
ATOM 800 C CA . ASN A 1 96 ? -1.224 3.716 11.294 1.00 89.88 96 ASN A CA 1
ATOM 801 C C . ASN A 1 96 ? -1.003 5.231 11.289 1.00 89.88 96 ASN A C 1
ATOM 803 O O . ASN A 1 96 ? -1.354 5.904 12.255 1.00 89.88 96 ASN A O 1
ATOM 807 N N . ALA A 1 97 ? -0.476 5.774 10.189 1.00 88.19 97 ALA A N 1
ATOM 808 C CA . ALA A 1 97 ? -0.260 7.207 10.034 1.00 88.19 97 ALA A CA 1
ATOM 809 C C . ALA A 1 97 ? -1.577 7.996 10.104 1.00 88.19 97 ALA A C 1
ATOM 811 O O . ALA A 1 97 ? -1.637 9.043 10.744 1.00 88.19 97 ALA A O 1
ATOM 812 N N . ALA A 1 98 ? -2.650 7.487 9.495 1.00 88.62 98 ALA A N 1
ATOM 813 C CA . ALA A 1 98 ? -3.952 8.145 9.533 1.00 88.62 98 ALA A CA 1
ATOM 814 C C . ALA A 1 98 ? -4.632 8.068 10.905 1.00 88.62 98 ALA A C 1
ATOM 816 O O . ALA A 1 98 ? -5.290 9.025 11.313 1.00 88.62 98 ALA A O 1
ATOM 817 N N . ILE A 1 99 ? -4.461 6.964 11.635 1.00 87.94 99 ILE A N 1
ATOM 818 C CA . ILE A 1 99 ? -4.940 6.851 13.017 1.00 87.94 99 ILE A CA 1
ATOM 819 C C . ILE A 1 99 ? -4.182 7.842 13.902 1.00 87.94 99 ILE A C 1
ATOM 821 O O . ILE A 1 99 ? -4.819 8.648 14.571 1.00 87.94 99 ILE A O 1
ATOM 825 N N . ALA A 1 100 ? -2.849 7.872 13.823 1.00 86.38 100 ALA A N 1
ATOM 826 C CA . ALA A 1 100 ? -2.031 8.820 14.580 1.00 86.38 100 ALA A CA 1
ATOM 827 C C . ALA A 1 100 ? -2.394 10.286 14.273 1.00 86.38 100 ALA A C 1
ATOM 829 O O . ALA A 1 100 ? -2.466 11.110 15.177 1.00 86.38 100 ALA A O 1
ATOM 830 N N . ALA A 1 101 ? -2.697 10.614 13.013 1.00 84.00 101 ALA A N 1
ATOM 831 C CA . ALA A 1 101 ? -3.126 11.957 12.614 1.00 84.00 101 ALA A CA 1
ATOM 832 C C . ALA A 1 101 ? -4.538 12.341 13.103 1.00 84.00 101 ALA A C 1
ATOM 834 O O . ALA A 1 101 ? -4.922 13.506 13.007 1.00 84.00 101 ALA A O 1
ATOM 835 N N . THR A 1 102 ? -5.332 11.380 13.584 1.00 77.81 102 THR A N 1
ATOM 836 C CA . THR A 1 102 ? -6.721 11.588 14.021 1.00 77.81 102 THR A CA 1
ATOM 837 C C . THR A 1 102 ? -6.930 11.375 15.523 1.00 77.81 102 THR A C 1
ATOM 839 O O . THR A 1 102 ? -8.068 11.429 16.005 1.00 77.81 102 THR A O 1
ATOM 842 N N . GLU A 1 103 ? -5.865 11.155 16.291 1.00 67.81 103 GLU A N 1
ATOM 843 C CA . GLU A 1 103 ? -5.919 11.219 17.749 1.00 67.81 103 GLU A CA 1
ATOM 844 C C . GLU A 1 103 ? -5.922 12.689 18.202 1.00 67.81 103 GLU A C 1
ATOM 846 O O . GLU A 1 103 ? -5.005 13.439 17.864 1.00 67.81 103 GLU A O 1
ATOM 851 N N . PRO A 1 104 ? -6.944 13.149 18.950 1.00 49.88 104 PRO A N 1
ATOM 852 C CA . PRO A 1 104 ? -6.851 14.434 19.620 1.00 49.88 104 PRO A CA 1
ATOM 853 C C . PRO A 1 104 ? -5.772 14.336 20.700 1.00 49.88 104 PRO A C 1
ATOM 855 O O . PRO A 1 104 ? -5.758 13.378 21.475 1.00 49.88 104 PRO A O 1
ATOM 858 N N . GLN A 1 105 ? -4.891 15.338 20.768 1.00 43.25 105 GLN A N 1
ATOM 859 C CA . GLN A 1 105 ? -4.015 15.541 21.919 1.00 43.25 105 GLN A CA 1
ATOM 860 C C . GLN A 1 105 ? -4.887 15.516 23.182 1.00 43.25 105 GLN A C 1
ATOM 862 O O . GLN A 1 105 ? -5.705 16.413 23.390 1.00 43.25 105 GLN A O 1
ATOM 867 N N . GLN A 1 106 ? -4.765 14.468 23.999 1.00 41.06 106 GLN A N 1
ATOM 868 C CA . GLN A 1 106 ? -5.355 14.467 25.330 1.00 41.06 106 GLN A CA 1
ATOM 869 C C . GLN A 1 106 ? -4.726 15.625 26.107 1.00 41.06 106 GLN A C 1
ATOM 871 O O . GLN A 1 106 ? -3.516 15.651 26.325 1.00 41.06 106 GLN A O 1
ATOM 876 N N . GLY A 1 107 ? -5.559 16.606 26.460 1.00 40.91 107 GLY A N 1
ATOM 877 C CA . GLY A 1 107 ? -5.184 17.727 27.306 1.00 40.91 107 GLY A CA 1
ATOM 878 C C . GLY A 1 107 ? -4.704 17.222 28.661 1.00 40.91 107 GLY A C 1
ATOM 879 O O . GLY A 1 107 ? -5.478 16.646 29.422 1.00 40.91 107 GLY A O 1
ATOM 880 N N . GLY A 1 108 ? -3.418 17.432 28.929 1.00 35.38 108 GLY A N 1
ATOM 881 C CA . GLY A 1 108 ? -2.850 17.412 30.266 1.00 35.38 108 GLY A CA 1
ATOM 882 C C . GLY A 1 108 ? -2.915 18.823 30.827 1.00 35.38 108 GLY A C 1
ATOM 883 O O . GLY A 1 108 ? -2.390 19.757 30.222 1.00 35.38 108 GLY A O 1
ATOM 884 N N . ASP A 1 109 ? -3.620 18.952 31.942 1.00 36.56 109 ASP A N 1
ATOM 885 C CA . ASP A 1 109 ? -3.757 20.169 32.727 1.00 36.56 109 ASP A CA 1
ATOM 886 C C . ASP A 1 109 ? -2.386 20.723 33.141 1.00 36.56 109 ASP A C 1
ATOM 888 O O . ASP A 1 109 ? -1.418 19.984 33.343 1.00 36.56 109 ASP A O 1
ATOM 892 N N . ALA A 1 110 ? -2.314 22.044 33.236 1.00 46.12 110 ALA A N 1
ATOM 893 C CA . ALA A 1 110 ? -1.093 22.783 33.488 1.00 46.12 110 ALA A CA 1
ATOM 894 C C . ALA A 1 110 ? -0.548 22.529 34.900 1.00 46.12 110 ALA A C 1
ATOM 896 O O . ALA A 1 110 ? -1.171 22.915 35.886 1.00 46.12 110 ALA A O 1
ATOM 897 N N . SER A 1 111 ? 0.682 22.027 34.988 1.00 42.72 111 SER A N 1
ATOM 898 C CA . SER A 1 111 ? 1.616 22.490 36.012 1.00 42.72 111 SER A CA 1
ATOM 899 C C . SER A 1 111 ? 3.053 22.113 35.674 1.00 42.72 111 SER A C 1
ATOM 901 O O . SER A 1 111 ? 3.395 20.946 35.520 1.00 42.72 111 SER A O 1
ATOM 903 N N . ASP A 1 112 ? 3.849 23.170 35.693 1.00 33.06 112 ASP A N 1
ATOM 904 C CA . ASP A 1 112 ? 5.278 23.235 35.945 1.00 33.06 112 ASP A CA 1
ATOM 905 C C . ASP A 1 112 ? 6.217 23.270 34.737 1.00 33.06 112 ASP A C 1
ATOM 907 O O . ASP A 1 112 ? 6.242 22.424 33.845 1.00 33.06 112 ASP A O 1
ATOM 911 N N . ALA A 1 113 ? 6.956 24.372 34.709 1.00 46.03 113 ALA A N 1
ATOM 912 C CA . ALA A 1 113 ? 7.813 24.799 33.632 1.00 46.03 113 ALA A CA 1
ATOM 913 C C . ALA A 1 113 ? 9.109 23.993 33.647 1.00 46.03 113 ALA A C 1
ATOM 915 O O . ALA A 1 113 ? 9.849 24.031 34.624 1.00 46.03 113 ALA A O 1
ATOM 916 N N . THR A 1 114 ? 9.453 23.340 32.538 1.00 40.50 114 THR A N 1
ATOM 917 C CA . THR A 1 114 ? 10.855 23.050 32.213 1.00 40.50 114 THR A CA 1
ATOM 918 C C . THR A 1 114 ? 11.027 22.999 30.695 1.00 40.50 114 THR A C 1
ATOM 920 O O . THR A 1 114 ? 10.587 22.075 30.022 1.00 40.50 114 THR A O 1
ATOM 923 N N . GLU A 1 115 ? 11.611 24.082 30.188 1.00 37.12 115 GLU A N 1
ATOM 924 C CA . GLU A 1 115 ? 12.510 24.202 29.036 1.00 37.12 115 GLU A CA 1
ATOM 925 C C . GLU A 1 115 ? 12.306 23.257 27.833 1.00 37.12 115 GLU A C 1
ATOM 927 O O . GLU A 1 115 ? 12.673 22.083 27.824 1.00 37.12 115 GLU A O 1
ATOM 932 N N . HIS A 1 116 ? 11.822 23.849 26.737 1.00 32.91 116 HIS A N 1
ATOM 933 C CA . HIS A 1 116 ? 11.901 23.295 25.389 1.00 32.91 116 HIS A CA 1
ATOM 934 C C . HIS A 1 116 ? 13.363 23.118 24.942 1.00 32.91 116 HIS A C 1
ATOM 936 O O . HIS A 1 116 ? 13.985 24.048 24.430 1.00 32.91 116 HIS A O 1
ATOM 942 N N . GLY A 1 117 ? 13.881 21.898 25.065 1.00 35.28 117 GLY A N 1
ATOM 943 C CA . GLY A 1 117 ? 14.967 21.392 24.225 1.00 35.28 117 GLY A CA 1
ATOM 944 C C . GLY A 1 117 ? 14.404 20.695 22.973 1.00 35.28 117 GLY A C 1
ATOM 945 O O . GLY A 1 117 ? 13.353 20.052 23.059 1.00 35.28 117 GLY A O 1
ATOM 946 N N . PRO A 1 118 ? 15.052 20.793 21.799 1.00 39.84 118 PRO A N 1
ATOM 947 C CA . PRO A 1 118 ? 14.639 20.050 20.615 1.00 39.84 118 PRO A CA 1
ATOM 948 C C . PRO A 1 118 ? 14.929 18.562 20.842 1.00 39.84 118 PRO A C 1
ATOM 950 O O . PRO A 1 118 ? 16.086 18.159 20.940 1.00 39.84 118 PRO A O 1
ATOM 953 N N . VAL A 1 119 ? 13.890 17.728 20.938 1.00 40.59 119 VAL A N 1
ATOM 954 C CA . VAL A 1 119 ? 14.071 16.272 21.023 1.00 40.59 119 VAL A CA 1
ATOM 955 C C . VAL A 1 119 ? 14.279 15.727 19.614 1.00 40.59 119 VAL A C 1
ATOM 957 O O . VAL A 1 119 ? 13.364 15.278 18.926 1.00 40.59 119 VAL A O 1
ATOM 960 N N . GLU A 1 120 ? 15.534 15.821 19.196 1.00 42.88 120 GLU A N 1
ATOM 961 C CA . GLU A 1 120 ? 16.169 14.999 18.181 1.00 42.88 120 GLU A CA 1
ATOM 962 C C . GLU A 1 120 ? 15.901 13.521 18.516 1.00 42.88 120 GLU A C 1
ATOM 964 O O . GLU A 1 120 ? 16.394 12.982 19.508 1.00 42.88 120 GLU A O 1
ATOM 969 N N . GLN A 1 121 ? 15.046 12.864 17.727 1.00 43.72 121 GLN A N 1
ATOM 970 C CA . GLN A 1 121 ? 14.797 11.428 17.843 1.00 43.72 121 GLN A CA 1
ATOM 971 C C . GLN A 1 121 ? 16.063 10.666 17.431 1.00 43.72 121 GLN A C 1
ATOM 973 O O . GLN A 1 121 ? 16.254 10.292 16.274 1.00 43.72 121 GLN A O 1
ATOM 978 N N . ALA A 1 122 ? 16.928 10.429 18.414 1.00 45.53 122 ALA A N 1
ATOM 979 C CA . ALA A 1 122 ? 18.074 9.542 18.337 1.00 45.53 122 ALA A CA 1
ATOM 980 C C . ALA A 1 122 ? 17.606 8.083 18.182 1.00 45.53 122 ALA A C 1
ATOM 982 O O . ALA A 1 122 ? 17.507 7.321 19.144 1.00 45.53 122 ALA A O 1
ATOM 983 N N . ALA A 1 123 ? 17.328 7.674 16.944 1.00 45.16 123 ALA A N 1
ATOM 984 C CA . ALA A 1 123 ? 17.377 6.268 16.571 1.00 45.16 123 ALA A CA 1
ATOM 985 C C . ALA A 1 123 ? 18.845 5.806 16.641 1.00 45.16 123 ALA A C 1
ATOM 987 O O . ALA A 1 123 ? 19.723 6.406 16.025 1.00 45.16 123 ALA A O 1
ATOM 988 N N . ALA A 1 124 ? 19.104 4.764 17.433 1.00 44.66 124 ALA A N 1
ATOM 989 C CA . ALA A 1 124 ? 20.427 4.273 17.820 1.00 44.66 124 ALA A CA 1
ATOM 990 C C . ALA A 1 124 ? 21.512 4.336 16.705 1.00 44.66 124 ALA A C 1
ATOM 992 O O . ALA A 1 124 ? 21.338 3.733 15.640 1.00 44.66 124 ALA A O 1
ATOM 993 N N . PRO A 1 125 ? 22.683 4.959 16.961 1.00 53.53 125 PRO A N 1
ATOM 994 C CA . PRO A 1 125 ? 23.707 5.267 15.947 1.00 53.53 125 PRO A CA 1
ATOM 995 C C . PRO A 1 125 ? 24.390 4.042 15.309 1.00 53.53 125 PRO A C 1
ATOM 997 O O . PRO A 1 125 ? 25.090 4.160 14.306 1.00 53.53 125 PRO A O 1
ATOM 1000 N N . GLN A 1 126 ? 24.198 2.842 15.862 1.00 52.88 126 GLN A N 1
ATOM 1001 C CA . GLN A 1 126 ? 24.878 1.628 15.396 1.00 52.88 126 GLN A CA 1
ATOM 1002 C C . GLN A 1 126 ? 24.193 0.966 14.186 1.00 52.88 126 GLN A C 1
ATOM 1004 O O . GLN A 1 126 ? 24.857 0.329 13.364 1.00 52.88 126 GLN A O 1
ATOM 1009 N N . GLN A 1 127 ? 22.873 1.116 14.031 1.00 56.09 127 GLN A N 1
ATOM 1010 C CA . GLN A 1 127 ? 22.142 0.491 12.918 1.00 56.09 127 GLN A CA 1
ATOM 1011 C C . GLN A 1 127 ? 22.237 1.305 11.622 1.00 56.09 127 GLN A C 1
ATOM 1013 O O . GLN A 1 127 ? 22.301 0.729 10.534 1.00 56.09 127 GLN A O 1
ATOM 1018 N N . THR A 1 128 ? 22.308 2.632 11.725 1.00 61.88 128 THR A N 1
ATOM 1019 C CA . THR A 1 128 ? 22.472 3.536 10.578 1.00 61.88 128 THR A CA 1
ATOM 1020 C C . THR A 1 128 ? 23.860 3.409 9.955 1.00 61.88 128 THR A C 1
ATOM 1022 O O . THR A 1 128 ? 23.951 3.213 8.742 1.00 61.88 128 THR A O 1
ATOM 1025 N N . ALA A 1 129 ? 24.915 3.377 10.777 1.00 69.56 129 ALA A N 1
ATOM 1026 C CA . ALA A 1 129 ? 26.296 3.214 10.319 1.00 69.56 129 ALA A CA 1
ATOM 1027 C C . ALA A 1 129 ? 26.511 1.894 9.550 1.00 69.56 129 ALA A C 1
ATOM 1029 O O . ALA A 1 129 ? 27.102 1.876 8.470 1.00 69.56 129 ALA A O 1
ATOM 1030 N N . THR A 1 130 ? 25.963 0.785 10.061 1.00 77.12 130 THR A N 1
ATOM 1031 C CA . THR A 1 130 ? 26.125 -0.540 9.436 1.00 77.12 130 THR A CA 1
ATOM 1032 C C . THR A 1 130 ? 25.389 -0.637 8.093 1.00 77.12 130 THR A C 1
ATOM 1034 O O . THR A 1 130 ? 25.895 -1.226 7.135 1.00 77.12 130 THR A O 1
ATOM 1037 N N . ALA A 1 131 ? 24.201 -0.032 7.987 1.00 81.00 131 ALA A N 1
ATOM 1038 C CA . ALA A 1 131 ? 23.439 -0.000 6.740 1.00 81.00 131 ALA A CA 1
ATOM 1039 C C . ALA A 1 131 ? 24.123 0.857 5.661 1.00 81.00 131 ALA A C 1
ATOM 1041 O O . ALA A 1 131 ? 24.119 0.486 4.487 1.00 81.00 131 ALA A O 1
ATOM 1042 N N . GLU A 1 132 ? 24.737 1.975 6.047 1.00 85.75 132 GLU A N 1
ATOM 1043 C CA . GLU A 1 132 ? 25.451 2.868 5.128 1.00 85.75 132 GLU A CA 1
ATOM 1044 C C . GLU A 1 132 ? 26.743 2.234 4.600 1.00 85.75 132 GLU A C 1
ATOM 1046 O O . GLU A 1 132 ? 26.993 2.272 3.392 1.00 85.75 132 GLU A O 1
ATOM 1051 N N . MET A 1 133 ? 27.504 1.541 5.455 1.00 87.00 133 MET A N 1
ATOM 1052 C CA . MET A 1 133 ? 28.661 0.745 5.025 1.00 87.00 133 MET A CA 1
ATOM 1053 C C . MET A 1 133 ? 28.268 -0.353 4.029 1.00 87.00 133 MET A C 1
ATOM 1055 O O . MET A 1 133 ? 28.937 -0.536 3.010 1.00 87.00 133 MET A O 1
ATOM 1059 N N . ALA A 1 134 ? 27.152 -1.045 4.273 1.00 88.50 134 ALA A N 1
ATOM 1060 C CA . ALA A 1 134 ? 26.644 -2.060 3.358 1.00 88.50 134 ALA A CA 1
ATOM 1061 C C . ALA A 1 134 ? 26.245 -1.467 1.995 1.00 88.50 134 ALA A C 1
ATOM 1063 O O . ALA A 1 134 ? 26.563 -2.039 0.953 1.00 88.50 134 ALA A O 1
ATOM 1064 N N . ILE A 1 135 ? 25.596 -0.298 1.973 1.00 89.50 135 ILE A N 1
ATOM 1065 C CA . ILE A 1 135 ? 25.251 0.390 0.719 1.00 89.50 135 ILE A CA 1
ATOM 1066 C C . ILE A 1 135 ? 26.520 0.802 -0.037 1.00 89.50 135 ILE A C 1
ATOM 1068 O O . ILE A 1 135 ? 26.624 0.527 -1.233 1.00 89.50 135 ILE A O 1
ATOM 1072 N N . SER A 1 136 ? 27.510 1.378 0.653 1.00 91.06 136 SER A N 1
ATOM 1073 C CA . SER A 1 136 ? 28.809 1.718 0.059 1.00 91.06 136 SER A CA 1
ATOM 1074 C C . SER A 1 136 ? 29.478 0.489 -0.571 1.00 91.06 136 SER A C 1
ATOM 1076 O O . SER A 1 136 ? 29.910 0.521 -1.726 1.00 91.06 136 SER A O 1
ATOM 1078 N N . ARG A 1 137 ? 29.442 -0.658 0.122 1.00 92.06 137 ARG A N 1
ATOM 1079 C CA . ARG A 1 137 ? 29.987 -1.921 -0.389 1.00 92.06 137 ARG A CA 1
ATOM 1080 C C . ARG A 1 137 ? 29.265 -2.425 -1.641 1.00 92.06 137 ARG A C 1
ATOM 1082 O O . ARG A 1 137 ? 29.925 -2.870 -2.579 1.00 92.06 137 ARG A O 1
ATOM 1089 N N . LEU A 1 138 ? 27.933 -2.324 -1.698 1.00 91.25 138 LEU A N 1
ATOM 1090 C CA . LEU A 1 138 ? 27.158 -2.666 -2.900 1.00 91.25 138 LEU A CA 1
ATOM 1091 C C . LEU A 1 138 ? 27.561 -1.797 -4.097 1.00 91.25 138 LEU A C 1
ATOM 1093 O O . LEU A 1 138 ? 27.673 -2.312 -5.211 1.00 91.25 138 LEU A O 1
ATOM 1097 N N . VAL A 1 139 ? 27.800 -0.501 -3.877 1.00 91.19 139 VAL A N 1
ATOM 1098 C CA . VAL A 1 139 ? 28.272 0.418 -4.923 1.00 91.19 139 VAL A CA 1
ATOM 1099 C C . VAL A 1 139 ? 29.666 0.014 -5.409 1.00 91.19 139 VAL A C 1
ATOM 1101 O O . VAL A 1 139 ? 29.865 -0.091 -6.620 1.00 91.19 139 VAL A O 1
ATOM 1104 N N . SER A 1 140 ? 30.597 -0.316 -4.508 1.00 91.75 140 SER A N 1
ATOM 1105 C CA . SER A 1 140 ? 31.931 -0.804 -4.892 1.00 91.75 140 SER A CA 1
ATOM 1106 C C . SER A 1 140 ? 31.873 -2.100 -5.708 1.00 91.75 140 SER A C 1
ATOM 1108 O O . SER A 1 140 ? 32.567 -2.221 -6.714 1.00 91.75 140 SER A O 1
ATOM 1110 N N . LEU A 1 141 ? 31.009 -3.057 -5.344 1.00 90.56 141 LEU A N 1
ATOM 1111 C CA . LEU A 1 141 ? 30.825 -4.297 -6.114 1.00 90.56 141 LEU A CA 1
ATOM 1112 C C . LEU A 1 141 ? 30.291 -4.018 -7.529 1.00 90.56 141 LEU A C 1
ATOM 1114 O O . LEU A 1 141 ? 30.726 -4.651 -8.490 1.00 90.56 141 LEU A O 1
ATOM 1118 N N . ARG A 1 142 ? 29.383 -3.044 -7.678 1.00 90.81 142 ARG A N 1
ATOM 1119 C CA . ARG A 1 142 ? 28.880 -2.603 -8.991 1.00 90.81 142 ARG A CA 1
ATOM 1120 C C . ARG A 1 142 ? 29.974 -1.948 -9.832 1.00 90.81 142 ARG A C 1
ATOM 1122 O O . ARG A 1 142 ? 30.032 -2.205 -11.031 1.00 90.81 142 ARG A O 1
ATOM 1129 N N . GLN A 1 143 ? 30.833 -1.136 -9.216 1.00 88.62 143 GLN A N 1
ATOM 1130 C CA . GLN A 1 143 ? 31.980 -0.505 -9.881 1.00 88.62 143 GLN A CA 1
ATOM 1131 C C . GLN A 1 143 ? 33.044 -1.529 -10.298 1.00 88.62 143 GLN A C 1
ATOM 1133 O O . GLN A 1 143 ? 33.638 -1.384 -11.360 1.00 88.62 143 GLN A O 1
ATOM 1138 N N . ALA A 1 144 ? 33.213 -2.610 -9.532 1.00 88.69 144 ALA A N 1
ATOM 1139 C CA . ALA A 1 144 ? 34.066 -3.749 -9.879 1.00 88.69 144 ALA A CA 1
ATOM 1140 C C . ALA A 1 144 ? 33.481 -4.656 -10.987 1.00 88.69 144 ALA A C 1
ATOM 1142 O O . ALA A 1 144 ? 34.015 -5.726 -11.266 1.00 88.69 144 ALA A O 1
ATOM 1143 N N . GLY A 1 145 ? 32.366 -4.260 -11.611 1.00 91.25 145 GLY A N 1
ATOM 1144 C CA . GLY A 1 145 ? 31.760 -4.973 -12.736 1.00 91.25 145 GLY A CA 1
ATOM 1145 C C . GLY A 1 145 ? 30.759 -6.062 -12.350 1.00 91.25 145 GLY A C 1
ATOM 1146 O O . GLY A 1 145 ? 30.162 -6.665 -13.240 1.00 91.25 145 GLY A O 1
ATOM 1147 N N . ARG A 1 146 ? 30.494 -6.293 -11.055 1.00 91.50 146 ARG A N 1
ATOM 1148 C CA . ARG A 1 146 ? 29.480 -7.274 -10.642 1.00 91.50 146 ARG A CA 1
ATOM 1149 C C . ARG A 1 146 ? 28.082 -6.789 -11.020 1.00 91.50 146 ARG A C 1
ATOM 1151 O O . ARG A 1 146 ? 27.668 -5.649 -10.771 1.00 91.50 146 ARG A O 1
ATOM 1158 N N . THR A 1 147 ? 27.300 -7.680 -11.604 1.00 93.31 147 THR A N 1
ATOM 1159 C CA . THR A 1 147 ? 25.890 -7.449 -11.904 1.00 93.31 147 THR A CA 1
ATOM 1160 C C . THR A 1 147 ? 25.045 -7.516 -10.630 1.00 93.31 147 THR A C 1
ATOM 1162 O O . THR A 1 147 ? 25.374 -8.216 -9.674 1.00 93.31 147 THR A O 1
ATOM 1165 N N . ALA A 1 148 ? 23.901 -6.825 -10.610 1.00 88.88 148 ALA A N 1
ATOM 1166 C CA . ALA A 1 148 ? 22.961 -6.921 -9.486 1.00 88.88 148 ALA A CA 1
ATOM 1167 C C . ALA A 1 148 ? 22.480 -8.367 -9.243 1.00 88.88 148 ALA A C 1
ATOM 1169 O O . ALA A 1 148 ? 22.155 -8.721 -8.114 1.00 88.88 148 ALA A O 1
ATOM 1170 N N . ARG A 1 149 ? 22.464 -9.207 -10.290 1.00 90.31 149 ARG A N 1
ATOM 1171 C CA . ARG A 1 149 ? 22.121 -10.631 -10.200 1.00 90.31 149 ARG A CA 1
ATOM 1172 C C . ARG A 1 149 ? 23.191 -11.433 -9.460 1.00 90.31 149 ARG A C 1
ATOM 1174 O O . ARG A 1 149 ? 22.840 -12.213 -8.585 1.00 90.31 149 ARG A O 1
ATOM 1181 N N . GLU A 1 150 ? 24.466 -11.224 -9.775 1.00 90.31 150 GLU A N 1
ATOM 1182 C CA . GLU A 1 150 ? 25.576 -11.886 -9.075 1.00 90.31 150 GLU A CA 1
ATOM 1183 C C . GLU A 1 150 ? 25.648 -11.447 -7.614 1.00 90.31 150 GLU A C 1
ATOM 1185 O O . GLU A 1 150 ? 25.779 -12.279 -6.724 1.00 90.31 150 GLU A O 1
ATOM 1190 N N . ILE A 1 151 ? 25.474 -10.148 -7.355 1.00 93.06 151 ILE A N 1
ATOM 1191 C CA . ILE A 1 151 ? 25.422 -9.601 -5.994 1.00 93.06 151 ILE A CA 1
ATOM 1192 C C . ILE A 1 151 ? 24.278 -10.238 -5.195 1.00 93.06 151 ILE A C 1
ATOM 1194 O O . ILE A 1 151 ? 24.478 -10.678 -4.067 1.00 93.06 151 ILE A O 1
ATOM 1198 N N . ALA A 1 152 ? 23.091 -10.349 -5.793 1.00 92.44 152 ALA A N 1
ATOM 1199 C CA . ALA A 1 152 ? 21.944 -10.992 -5.162 1.00 92.44 152 ALA A CA 1
ATOM 1200 C C . ALA A 1 152 ? 22.195 -12.479 -4.860 1.00 92.44 152 ALA A C 1
ATOM 1202 O O . ALA A 1 152 ? 21.840 -12.948 -3.779 1.00 92.44 152 ALA A O 1
ATOM 1203 N N . ALA A 1 153 ? 22.854 -13.199 -5.775 1.00 91.38 153 ALA A N 1
ATOM 1204 C CA . ALA A 1 153 ? 23.232 -14.596 -5.577 1.00 91.38 153 ALA A CA 1
ATOM 1205 C C . ALA A 1 153 ? 24.243 -14.768 -4.431 1.00 91.38 153 ALA A C 1
ATOM 1207 O O . ALA A 1 153 ? 24.064 -15.656 -3.604 1.00 91.38 153 ALA A O 1
ATOM 1208 N N . MET A 1 154 ? 25.246 -13.886 -4.327 1.00 90.62 154 MET A N 1
ATOM 1209 C CA . MET A 1 154 ? 26.232 -13.906 -3.233 1.00 90.62 154 MET A CA 1
ATOM 1210 C C . MET A 1 154 ? 25.597 -13.633 -1.862 1.00 90.62 154 MET A C 1
ATOM 1212 O O . MET A 1 154 ? 25.997 -14.224 -0.865 1.00 90.62 154 MET A O 1
ATOM 1216 N N . ILE A 1 155 ? 24.598 -12.749 -1.808 1.00 92.50 155 ILE A N 1
ATOM 1217 C CA . ILE A 1 155 ? 23.910 -12.371 -0.562 1.00 92.50 155 ILE A CA 1
ATOM 1218 C C . ILE A 1 155 ? 22.787 -13.365 -0.203 1.00 92.50 155 ILE A C 1
ATOM 1220 O O . ILE A 1 155 ? 22.341 -13.414 0.944 1.00 92.50 155 ILE A O 1
ATOM 1224 N N . GLY A 1 156 ? 22.300 -14.147 -1.172 1.00 91.62 156 GLY A N 1
ATOM 1225 C CA . GLY A 1 156 ? 21.134 -15.016 -1.005 1.00 91.62 156 GLY A CA 1
ATOM 1226 C C . GLY A 1 156 ? 19.819 -14.232 -0.924 1.00 91.62 156 GLY A C 1
ATOM 1227 O O . GLY A 1 156 ? 18.947 -14.550 -0.115 1.00 91.62 156 GLY A O 1
ATOM 1228 N N . CYS A 1 157 ? 19.677 -13.169 -1.721 1.00 90.69 157 CYS A N 1
ATOM 1229 C CA . CYS A 1 157 ? 18.461 -12.356 -1.778 1.00 90.69 157 CYS A CA 1
ATOM 1230 C C . CYS A 1 157 ? 17.941 -12.186 -3.214 1.00 90.69 157 CYS A C 1
ATOM 1232 O O . CYS A 1 157 ? 18.561 -12.614 -4.185 1.00 90.69 157 CYS A O 1
ATOM 1234 N N . ALA A 1 158 ? 16.761 -11.579 -3.366 1.00 90.81 158 ALA A N 1
ATOM 1235 C CA . ALA A 1 158 ? 16.202 -11.286 -4.682 1.00 90.81 158 ALA A CA 1
ATOM 1236 C C . ALA A 1 158 ? 16.935 -10.110 -5.355 1.00 90.81 158 ALA A C 1
ATOM 1238 O O . ALA A 1 158 ? 17.277 -9.120 -4.710 1.00 90.81 158 ALA A O 1
ATOM 1239 N N . VAL A 1 159 ? 17.087 -10.158 -6.683 1.00 90.94 159 VAL A N 1
ATOM 1240 C CA . VAL A 1 159 ? 17.730 -9.083 -7.472 1.00 90.94 159 VAL A CA 1
ATOM 1241 C C . VAL A 1 159 ? 17.035 -7.731 -7.274 1.00 90.94 159 VAL A C 1
ATOM 1243 O O . VAL A 1 159 ? 17.684 -6.689 -7.189 1.00 90.94 159 VAL A O 1
ATOM 1246 N N . SER A 1 160 ? 15.706 -7.739 -7.142 1.00 87.06 160 SER A N 1
ATOM 1247 C CA . SER A 1 160 ? 14.911 -6.543 -6.844 1.00 87.06 160 SER A CA 1
ATOM 1248 C C . SER A 1 160 ? 15.306 -5.888 -5.521 1.00 87.06 160 SER A C 1
ATOM 1250 O O . SER A 1 160 ? 15.286 -4.665 -5.424 1.00 87.06 160 SER A O 1
ATOM 1252 N N . THR A 1 161 ? 15.695 -6.675 -4.517 1.00 91.19 161 THR A N 1
ATOM 1253 C CA . THR A 1 161 ? 16.140 -6.177 -3.211 1.00 91.19 161 THR A CA 1
ATOM 1254 C C . THR A 1 161 ? 17.447 -5.397 -3.342 1.00 91.19 161 THR A C 1
ATOM 1256 O O . THR A 1 161 ? 17.559 -4.298 -2.806 1.00 91.19 161 THR A O 1
ATOM 1259 N N . VAL A 1 162 ? 18.388 -5.893 -4.151 1.00 91.38 162 VAL A N 1
ATOM 1260 C CA . VAL A 1 162 ? 19.644 -5.184 -4.451 1.00 91.38 162 VAL A CA 1
ATOM 1261 C C . VAL A 1 162 ? 19.372 -3.853 -5.159 1.00 91.38 162 VAL A C 1
ATOM 1263 O O . VAL A 1 162 ? 19.941 -2.830 -4.782 1.00 91.38 162 VAL A O 1
ATOM 1266 N N . TYR A 1 163 ? 18.461 -3.824 -6.138 1.00 91.31 163 TYR A N 1
ATOM 1267 C CA . TYR A 1 163 ? 18.078 -2.571 -6.802 1.00 91.31 163 TYR A CA 1
ATOM 1268 C C . TYR A 1 163 ? 17.417 -1.568 -5.853 1.00 91.31 163 TYR A C 1
ATOM 1270 O O . TYR A 1 163 ? 17.683 -0.374 -5.961 1.00 91.31 163 TYR A O 1
ATOM 1278 N N . ARG A 1 164 ? 16.581 -2.036 -4.921 1.00 89.81 164 ARG A N 1
ATOM 1279 C CA . ARG A 1 164 ? 15.942 -1.181 -3.911 1.00 89.81 164 ARG A CA 1
ATOM 1280 C C . ARG A 1 164 ? 16.966 -0.543 -2.973 1.00 89.81 164 ARG A C 1
ATOM 1282 O O . ARG A 1 164 ? 16.844 0.643 -2.680 1.00 89.81 164 ARG A O 1
ATOM 1289 N N . TRP A 1 165 ? 17.991 -1.292 -2.562 1.00 93.62 165 TRP A N 1
ATOM 1290 C CA . TRP A 1 165 ? 19.092 -0.760 -1.753 1.00 93.62 165 TRP A CA 1
ATOM 1291 C C . TRP A 1 165 ? 19.941 0.254 -2.524 1.00 93.62 165 TRP A C 1
ATOM 1293 O O . TRP A 1 165 ? 20.193 1.345 -2.025 1.00 93.62 165 TRP A O 1
ATOM 1303 N N . LEU A 1 166 ? 20.313 -0.051 -3.772 1.00 88.50 166 LEU A N 1
ATOM 1304 C CA . LEU A 1 166 ? 21.115 0.853 -4.609 1.00 88.50 166 LEU A CA 1
ATOM 1305 C C . LEU A 1 166 ? 20.390 2.158 -4.974 1.00 88.50 166 LEU A C 1
ATOM 1307 O O . LEU A 1 166 ? 21.039 3.170 -5.207 1.00 88.50 166 LEU A O 1
ATOM 1311 N N . ARG A 1 167 ? 19.054 2.143 -5.036 1.00 88.88 167 ARG A N 1
ATOM 1312 C CA . ARG A 1 167 ? 18.224 3.332 -5.302 1.00 88.88 167 ARG A CA 1
ATOM 1313 C C . ARG A 1 167 ? 17.859 4.115 -4.038 1.00 88.88 167 ARG A C 1
ATOM 1315 O O . ARG A 1 167 ? 17.105 5.075 -4.135 1.00 88.88 167 ARG A O 1
ATOM 1322 N N . GLY A 1 168 ? 18.313 3.674 -2.864 1.00 86.75 168 GLY A N 1
ATOM 1323 C CA . GLY A 1 168 ? 17.962 4.294 -1.584 1.00 86.75 168 GLY A CA 1
ATOM 1324 C C . GLY A 1 168 ? 16.494 4.127 -1.178 1.00 86.75 168 GLY A C 1
ATOM 1325 O O . GLY A 1 168 ? 16.051 4.777 -0.239 1.00 86.75 168 GLY A O 1
ATOM 1326 N N . GLN A 1 169 ? 15.733 3.253 -1.848 1.00 79.50 169 GLN A N 1
ATOM 1327 C CA . GLN A 1 169 ? 14.320 3.005 -1.527 1.00 79.50 169 GLN A CA 1
ATOM 1328 C C . GLN A 1 169 ? 14.163 2.248 -0.204 1.00 79.50 169 GLN A C 1
ATOM 1330 O O . GLN A 1 169 ? 13.162 2.400 0.485 1.00 79.50 169 GLN A O 1
ATOM 1335 N N . HIS A 1 170 ? 15.151 1.424 0.148 1.00 84.69 170 HIS A N 1
ATOM 1336 C CA . HIS A 1 170 ? 15.206 0.705 1.416 1.00 84.69 170 HIS A CA 1
ATOM 1337 C C . HIS A 1 170 ? 16.644 0.631 1.918 1.00 84.69 170 HIS A C 1
ATOM 1339 O O . HIS A 1 170 ? 17.587 0.626 1.126 1.00 84.69 170 HIS A O 1
ATOM 1345 N N . ARG A 1 171 ? 16.807 0.480 3.233 1.00 88.56 171 ARG A N 1
ATOM 1346 C CA . ARG A 1 171 ? 18.093 0.139 3.847 1.00 88.56 171 ARG A CA 1
ATOM 1347 C C . ARG A 1 171 ? 18.182 -1.379 4.078 1.00 88.56 171 ARG A C 1
ATOM 1349 O O . ARG A 1 171 ? 17.160 -2.002 4.381 1.00 88.56 171 ARG A O 1
ATOM 1356 N N . PRO A 1 172 ? 19.360 -2.007 3.912 1.00 89.75 172 PRO A N 1
ATOM 1357 C CA . PRO A 1 172 ? 19.550 -3.400 4.300 1.00 89.75 172 PRO A CA 1
ATOM 1358 C C . PRO A 1 172 ? 19.268 -3.570 5.794 1.00 89.75 172 PRO A C 1
ATOM 1360 O O . PRO A 1 172 ? 19.711 -2.759 6.606 1.00 89.75 172 PRO A O 1
ATOM 1363 N N . SER A 1 173 ? 18.549 -4.628 6.169 1.00 87.81 173 SER A N 1
ATOM 1364 C CA . SER A 1 173 ? 18.421 -4.991 7.584 1.00 87.81 173 SER A CA 1
ATOM 1365 C C . SER A 1 173 ? 19.786 -5.392 8.150 1.00 87.81 173 SER A C 1
ATOM 1367 O O . SER A 1 173 ? 20.677 -5.777 7.392 1.00 87.81 173 SER A O 1
ATOM 1369 N N . ALA A 1 174 ? 19.948 -5.373 9.477 1.00 84.62 174 ALA A N 1
ATOM 1370 C CA . ALA A 1 174 ? 21.221 -5.697 10.134 1.00 84.62 174 ALA A CA 1
ATOM 1371 C C . ALA A 1 174 ? 21.831 -7.034 9.660 1.00 84.62 174 ALA A C 1
ATOM 1373 O O . ALA A 1 174 ? 23.029 -7.113 9.397 1.00 84.62 174 ALA A O 1
ATOM 1374 N N . ARG A 1 175 ? 20.993 -8.062 9.449 1.00 86.00 175 ARG A N 1
ATOM 1375 C CA . ARG A 1 175 ? 21.414 -9.363 8.899 1.00 86.00 175 ARG A CA 1
ATOM 1376 C C . ARG A 1 175 ? 22.041 -9.227 7.511 1.00 86.00 175 ARG A C 1
ATOM 1378 O O . ARG A 1 175 ? 23.114 -9.768 7.268 1.00 86.00 175 ARG A O 1
ATOM 1385 N N . TYR A 1 176 ? 21.372 -8.527 6.596 1.00 88.69 176 TYR A N 1
ATOM 1386 C CA . TYR A 1 176 ? 21.884 -8.346 5.239 1.00 88.69 176 TYR A CA 1
ATOM 1387 C C . TYR A 1 176 ? 23.083 -7.404 5.207 1.00 88.69 176 TYR A C 1
ATOM 1389 O O . TYR A 1 176 ? 24.016 -7.660 4.457 1.00 88.69 176 TYR A O 1
ATOM 1397 N N . ALA A 1 177 ? 23.099 -6.368 6.046 1.00 89.19 177 ALA A N 1
ATOM 1398 C CA . ALA A 1 177 ? 24.222 -5.447 6.151 1.00 89.19 177 ALA A CA 1
ATOM 1399 C C . ALA A 1 177 ? 25.516 -6.168 6.573 1.00 89.19 177 ALA A C 1
ATOM 1401 O O . ALA A 1 177 ? 26.565 -5.944 5.969 1.00 89.19 177 ALA A O 1
ATOM 1402 N N . ALA A 1 178 ? 25.429 -7.099 7.531 1.00 87.19 178 ALA A N 1
ATOM 1403 C CA . ALA A 1 178 ? 26.555 -7.938 7.936 1.00 87.19 178 ALA A CA 1
ATOM 1404 C C . ALA A 1 178 ? 27.049 -8.846 6.793 1.00 87.19 178 ALA A C 1
ATOM 1406 O O . ALA A 1 178 ? 28.245 -8.884 6.515 1.00 87.19 178 ALA A O 1
ATOM 1407 N N . ILE A 1 179 ? 26.133 -9.517 6.083 1.00 89.62 179 ILE A N 1
ATOM 1408 C CA . ILE A 1 179 ? 26.471 -10.387 4.941 1.00 89.62 179 ILE A CA 1
ATOM 1409 C C . ILE A 1 179 ? 27.144 -9.583 3.825 1.00 89.62 179 ILE A C 1
ATOM 1411 O O . ILE A 1 179 ? 28.195 -9.976 3.335 1.00 89.62 179 ILE A O 1
ATOM 1415 N N . ILE A 1 180 ? 26.568 -8.438 3.448 1.00 91.31 180 ILE A N 1
ATOM 1416 C CA . ILE A 1 180 ? 27.094 -7.562 2.394 1.00 91.31 180 ILE A CA 1
ATOM 1417 C C . ILE A 1 180 ? 28.510 -7.090 2.730 1.00 91.31 180 ILE A C 1
ATOM 1419 O O . ILE A 1 180 ? 29.387 -7.111 1.869 1.00 91.31 180 ILE A O 1
ATOM 1423 N N . THR A 1 181 ? 28.732 -6.675 3.978 1.00 89.81 181 THR A N 1
ATOM 1424 C CA . THR A 1 181 ? 30.034 -6.169 4.436 1.00 89.81 181 THR A CA 1
ATOM 1425 C C . THR A 1 181 ? 31.096 -7.274 4.459 1.00 89.81 181 THR A C 1
ATOM 1427 O O . THR A 1 181 ? 32.266 -6.994 4.216 1.00 89.81 181 THR A O 1
ATOM 1430 N N . ALA A 1 182 ? 30.697 -8.531 4.672 1.00 88.06 182 ALA A N 1
ATOM 1431 C CA . ALA A 1 182 ? 31.594 -9.686 4.667 1.00 88.06 182 ALA A CA 1
ATOM 1432 C C . ALA A 1 182 ? 31.990 -10.179 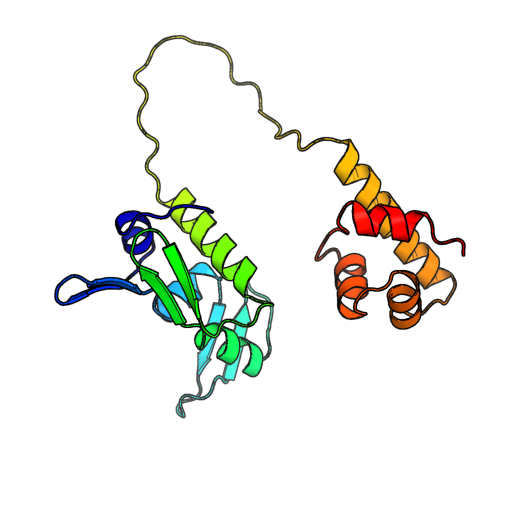3.258 1.00 88.06 182 ALA A C 1
ATOM 1434 O O . ALA A 1 182 ? 32.896 -11.002 3.141 1.00 88.06 182 ALA A O 1
ATOM 1435 N N . ILE A 1 183 ? 31.350 -9.696 2.185 1.00 86.81 183 ILE A N 1
ATOM 1436 C CA . ILE A 1 183 ? 31.704 -10.081 0.809 1.00 86.81 183 ILE A CA 1
ATOM 1437 C C . ILE A 1 183 ? 33.025 -9.411 0.422 1.00 86.81 183 ILE A C 1
ATOM 1439 O O . ILE A 1 183 ? 33.084 -8.190 0.251 1.00 86.81 183 ILE A O 1
ATOM 1443 N N . THR A 1 184 ? 34.078 -10.201 0.233 1.00 74.06 184 THR A N 1
ATOM 1444 C CA . THR A 1 184 ? 35.336 -9.797 -0.417 1.00 74.06 184 THR A CA 1
ATOM 1445 C C . THR A 1 184 ? 35.143 -9.648 -1.935 1.00 74.06 184 THR A C 1
ATOM 1447 O O . THR A 1 184 ? 34.274 -10.292 -2.516 1.00 74.06 184 THR A O 1
ATOM 1450 N N . ALA A 1 185 ? 35.864 -8.698 -2.547 1.00 59.97 185 ALA A N 1
ATOM 1451 C CA . ALA A 1 185 ? 35.670 -8.289 -3.949 1.00 59.97 185 ALA A CA 1
ATOM 1452 C C . ALA A 1 185 ? 36.205 -9.345 -4.929 1.00 59.97 185 ALA A C 1
ATOM 1454 O O . ALA A 1 185 ? 37.291 -9.883 -4.623 1.00 59.97 185 ALA A O 1
#

Secondary structure (DSSP, 8-state):
-----HHHHHHTT-EEEEETTEEEEE--HHHHHHHHTEEEEE-TTS-EEEEEETTEE--HHHHHHHHT-EEEEETTEEEEES--HHHHHHHHHHHHHHHHTT-----PPP--------------HHHHHHHHHHHHHHHHHHHTT--HHHHHHHHTS-HHHHHHHHTTSSPPPHHHHHHHHH---

Foldseek 3Di:
DQFDDLVLLVLLPWDWDDDDPWTKTWCALVSLCVLQVWDFDADPVRQTPFIDGPNHGDDSVVVVQSNPWTWMDTPRDIDTPSHDPVCPVVSVVSSVVSSVVRDDDDDDDDDDDDDDDPPPPPPDPPFVVLQVLLLVLLVVCVVVVDDLVNLCVQLVHDSVVSVCSPVVVDTDGNSSSVSSNPDDD

Radius of gyration: 21.79 Å; chains: 1; bounding box: 62×40×56 Å